Protein AF-0000000067355499 (afdb_homodimer)

Organism: Triticum aestivum (NCBI:txid4565)

pLDDT: mean 79.77, std 14.91, range [20.64, 93.62]

Radius of gyration: 20.14 Å; Cα contacts (8 Å, |Δi|>4): 586; chains: 2; bounding box: 46×56×58 Å

Secondary structure (DSSP, 8-state):
--HHHHHHHHHTEETTTTEEEETTTEEEE-SHHHHHHHH----SSB-------HHHHHHHHHHTT---SSPPBHHHHHHHHHH-S-TTSHHHHHHHHHHHIIIIIS--SSSBPPGGGHHHHHTGGGGGGB-HHHHHHHHHHHHHHH--STTSTTTTHHHHHHHHHHHHTTTS-----/--HHHHHHHHHTEETTTTEEEETTTEEEE-SHHHHHHHH----SSB-------THHHHHHHHHTT---SSPPBHHHHHHHHHH-S-TTSHHHHHHHHHHHIIIIIS--SSSBPPGGGHHHHHTGGGGGGB-HHHHHHHHHHHHHHH--STTSTTTTHHHHHHHHHHHH-TT------

Sequence (354 aa):
MPGDLSQWVMKHYDPEISQLVIPERGKIPVDAASVHRIWGLPNKGRKVCYEKRADYTSQMNTIFNINTKSSPTLTAWCQMIKDMAGAADNNFLSAWLAVALSCFLAPTTSLNTSPRCFPAVMHVDAITETNVCQFVVDQLKLAFAGAGDKNAVCCCVMHLVVSLTCSLSLFHSFSSSMPGDLSQWVMKHYDPEISQLVIPERGKIPVDAASVHRIWGLPNKGRKVCYEKRADYTSQMNTIFNINTKSSPTLTAWCQMIKDMAGAADNNFLSAWLAVALSCFLAPTTSLNTSPRCFPAVMHVDAITETNVCQFVVDQLKLAFAGAGDKNAVCCCVMHLVVSLTCSLSLFHSFSSS

Structure (mmCIF, N/CA/C/O backbone):
data_AF-0000000067355499-model_v1
#
loop_
_entity.id
_entity.type
_entity.pdbx_description
1 polymer 'Aminotransferase-like plant mobile domain-containing protein'
#
loop_
_atom_site.group_PDB
_atom_site.id
_atom_site.type_symbol
_atom_site.label_atom_id
_atom_site.label_alt_id
_atom_site.label_comp_id
_atom_site.label_asym_id
_atom_site.label_entity_id
_atom_site.label_seq_id
_atom_site.pdbx_PDB_ins_code
_atom_site.Cartn_x
_atom_site.Cartn_y
_atom_site.Cartn_z
_atom_site.occupancy
_atom_site.B_iso_or_equiv
_atom_site.auth_seq_id
_atom_site.auth_comp_id
_atom_site.auth_asym_id
_atom_site.auth_atom_id
_atom_site.pdbx_PDB_model_num
ATOM 1 N N . MET A 1 1 ? 1.283 -8.438 6.094 1 70.31 1 MET A N 1
ATOM 2 C CA . MET A 1 1 ? 1.831 -9.141 4.938 1 70.31 1 MET A CA 1
ATOM 3 C C . MET A 1 1 ? 2.824 -10.211 5.375 1 70.31 1 MET A C 1
ATOM 5 O O . MET A 1 1 ? 3.621 -9.992 6.289 1 70.31 1 MET A O 1
ATOM 9 N N . PRO A 1 2 ? 2.705 -11.32 4.809 1 73.44 2 PRO A N 1
ATOM 10 C CA . PRO A 1 2 ? 3.658 -12.359 5.195 1 73.44 2 PRO A CA 1
ATOM 11 C C . PRO A 1 2 ? 5.109 -11.961 4.938 1 73.44 2 PRO A C 1
ATOM 13 O O . PRO A 1 2 ? 5.41 -11.344 3.91 1 73.44 2 PRO A O 1
ATOM 16 N N . GLY A 1 3 ? 5.898 -12.297 5.898 1 76.5 3 GLY A N 1
ATOM 17 C CA . GLY A 1 3 ? 7.312 -11.969 5.801 1 76.5 3 GLY A CA 1
ATOM 18 C C . GLY A 1 3 ? 7.969 -12.539 4.555 1 76.5 3 GLY A C 1
ATOM 19 O O . GLY A 1 3 ? 8.781 -11.867 3.914 1 76.5 3 GLY A O 1
ATOM 20 N N . ASP A 1 4 ? 7.586 -13.711 4.188 1 77.94 4 ASP A N 1
ATOM 21 C CA . ASP A 1 4 ? 8.18 -14.375 3.029 1 77.94 4 ASP A CA 1
ATOM 22 C C . ASP A 1 4 ? 7.844 -13.633 1.74 1 77.94 4 ASP A C 1
ATOM 24 O O . ASP A 1 4 ? 8.672 -13.547 0.831 1 77.94 4 ASP A O 1
ATOM 28 N N . LEU A 1 5 ? 6.691 -13.172 1.664 1 81.19 5 LEU A N 1
ATOM 29 C CA . LEU A 1 5 ? 6.297 -12.414 0.478 1 81.19 5 LEU A CA 1
ATOM 30 C C . LEU A 1 5 ? 7.059 -11.102 0.393 1 81.19 5 LEU A C 1
ATOM 32 O O . LEU A 1 5 ? 7.523 -10.711 -0.683 1 81.19 5 LEU A O 1
ATOM 36 N N . SER A 1 6 ? 7.133 -10.477 1.529 1 80.31 6 SER A N 1
ATOM 37 C CA . SER A 1 6 ? 7.863 -9.219 1.585 1 80.31 6 SER A CA 1
ATOM 38 C C . SER A 1 6 ? 9.312 -9.398 1.163 1 80.31 6 SER A C 1
ATOM 40 O O . SER A 1 6 ? 9.852 -8.594 0.395 1 80.31 6 SER A O 1
ATOM 42 N N . GLN A 1 7 ? 9.836 -10.422 1.632 1 80.69 7 GLN A N 1
ATOM 43 C CA . GLN A 1 7 ? 11.234 -10.695 1.301 1 80.69 7 GLN A CA 1
ATOM 44 C C . GLN A 1 7 ? 11.398 -10.992 -0.187 1 80.69 7 GLN A C 1
ATOM 46 O O . GLN A 1 7 ? 12.375 -10.57 -0.806 1 80.69 7 GLN A O 1
ATOM 51 N N . TRP A 1 8 ? 10.516 -11.766 -0.68 1 85.69 8 TRP A N 1
ATOM 52 C CA . TRP A 1 8 ? 10.602 -12.109 -2.096 1 85.69 8 TRP A CA 1
ATOM 53 C C . TRP A 1 8 ? 10.5 -10.867 -2.967 1 85.69 8 TRP A C 1
ATOM 55 O O . TRP A 1 8 ? 11.273 -10.703 -3.916 1 85.69 8 TRP A O 1
ATOM 65 N N . VAL A 1 9 ? 9.547 -10.008 -2.686 1 86 9 VAL A N 1
ATOM 66 C CA . VAL A 1 9 ? 9.336 -8.797 -3.477 1 86 9 VAL A CA 1
ATOM 67 C C . VAL A 1 9 ? 10.555 -7.879 -3.344 1 86 9 VAL A C 1
ATOM 69 O O . VAL A 1 9 ? 11.008 -7.293 -4.328 1 86 9 VAL A O 1
ATOM 72 N N . MET A 1 10 ? 11.078 -7.805 -2.232 1 83.31 10 MET A N 1
ATOM 73 C CA . MET A 1 10 ? 12.234 -6.941 -1.99 1 83.31 10 MET A CA 1
ATOM 74 C C . MET A 1 10 ? 13.461 -7.441 -2.748 1 83.31 10 MET A C 1
ATOM 76 O O . MET A 1 10 ? 14.242 -6.645 -3.264 1 83.31 10 MET A O 1
ATOM 80 N N . LYS A 1 11 ? 13.523 -8.695 -2.783 1 84.56 11 LYS A N 1
ATOM 81 C CA . LYS A 1 11 ? 14.656 -9.297 -3.479 1 84.56 11 LYS A CA 1
ATOM 82 C C . LYS A 1 11 ? 14.617 -8.977 -4.969 1 84.56 11 LYS A C 1
ATOM 84 O O . LYS A 1 11 ? 15.656 -8.945 -5.633 1 84.56 11 LYS A O 1
ATOM 89 N N . HIS A 1 12 ? 13.484 -8.672 -5.469 1 88.38 12 HIS A N 1
ATOM 90 C CA . HIS A 1 12 ? 13.344 -8.469 -6.906 1 88.38 12 HIS A CA 1
ATOM 91 C C . HIS A 1 12 ? 13.227 -6.988 -7.246 1 88.38 12 HIS A C 1
ATOM 93 O O . HIS A 1 12 ? 13.023 -6.625 -8.406 1 88.38 12 HIS A O 1
ATOM 99 N N . TYR A 1 13 ? 13.297 -6.184 -6.258 1 90 13 TYR A N 1
ATOM 100 C CA . TYR A 1 13 ? 13.336 -4.746 -6.516 1 90 13 TYR A CA 1
ATOM 101 C C . TYR A 1 13 ? 14.773 -4.262 -6.656 1 90 13 TYR A C 1
ATOM 103 O O . TYR A 1 13 ? 15.617 -4.543 -5.801 1 90 13 TYR A O 1
ATOM 111 N N . ASP A 1 14 ? 15.039 -3.572 -7.758 1 90.44 14 ASP A N 1
ATOM 112 C CA . ASP A 1 14 ? 16.328 -2.939 -8 1 90.44 14 ASP A CA 1
ATOM 113 C C . ASP A 1 14 ? 16.266 -1.435 -7.754 1 90.44 14 ASP A C 1
ATOM 115 O O . ASP A 1 14 ? 15.797 -0.682 -8.617 1 90.44 14 ASP A O 1
ATOM 119 N N . PRO A 1 15 ? 16.812 -1.007 -6.668 1 87.94 15 PRO A N 1
ATOM 120 C CA . PRO A 1 15 ? 16.703 0.417 -6.34 1 87.94 15 PRO A CA 1
ATOM 121 C C . PRO A 1 15 ? 17.516 1.303 -7.277 1 87.94 15 PRO A C 1
ATOM 123 O O . PRO A 1 15 ? 17.234 2.496 -7.406 1 87.94 15 PRO A O 1
ATOM 126 N N . GLU A 1 16 ? 18.5 0.856 -7.898 1 89.75 16 GLU A N 1
ATOM 127 C CA . GLU A 1 16 ? 19.328 1.647 -8.797 1 89.75 16 GLU A CA 1
ATOM 128 C C . GLU A 1 16 ? 18.547 2.096 -10.031 1 89.75 16 GLU A C 1
ATOM 130 O O . GLU A 1 16 ? 18.719 3.223 -10.5 1 89.75 16 GLU A O 1
ATOM 135 N N . ILE A 1 17 ? 17.703 1.185 -10.547 1 91.94 17 ILE A N 1
ATOM 136 C CA . ILE A 1 17 ? 16.938 1.521 -11.742 1 91.94 17 ILE A CA 1
ATOM 137 C C . ILE A 1 17 ? 15.477 1.725 -11.383 1 91.94 17 ILE A C 1
ATOM 139 O O . ILE A 1 17 ? 14.656 2.037 -12.25 1 91.94 17 ILE A O 1
ATOM 143 N N . SER A 1 18 ? 15.078 1.498 -10.109 1 90.56 18 SER A N 1
ATOM 144 C CA . SER A 1 18 ? 13.719 1.644 -9.594 1 90.56 18 SER A CA 1
ATOM 145 C C . SER A 1 18 ? 12.742 0.747 -10.344 1 90.56 18 SER A C 1
ATOM 147 O O . SER A 1 18 ? 11.734 1.222 -10.867 1 90.56 18 SER A O 1
ATOM 149 N N . GLN A 1 19 ? 13.109 -0.51 -10.445 1 92.38 19 GLN A N 1
ATOM 150 C CA . GLN A 1 19 ? 12.281 -1.48 -11.148 1 92.38 19 GLN A CA 1
ATOM 151 C C . GLN A 1 19 ? 12.203 -2.799 -10.383 1 92.38 19 GLN A C 1
ATOM 153 O O . GLN A 1 19 ? 13.156 -3.184 -9.703 1 92.38 19 GLN A O 1
ATOM 158 N N . LEU A 1 20 ? 11.086 -3.385 -10.43 1 89.69 20 LEU A N 1
ATOM 159 C CA . LEU A 1 20 ? 10.961 -4.793 -10.078 1 89.69 20 LEU A CA 1
ATOM 160 C C . LEU A 1 20 ? 11.391 -5.688 -11.234 1 89.69 20 LEU A C 1
ATOM 162 O O . LEU A 1 20 ? 10.859 -5.574 -12.344 1 89.69 20 LEU A O 1
ATOM 166 N N . VAL A 1 21 ? 12.281 -6.43 -11 1 90.31 21 VAL A N 1
ATOM 167 C CA . VAL A 1 21 ? 12.781 -7.328 -12.039 1 90.31 21 VAL A CA 1
ATOM 168 C C . VAL A 1 21 ? 12.328 -8.758 -11.75 1 90.31 21 VAL A C 1
ATOM 170 O O . VAL A 1 21 ? 12.883 -9.43 -10.883 1 90.31 21 VAL A O 1
ATOM 173 N N . ILE A 1 22 ? 11.414 -9.156 -12.469 1 85.56 22 ILE A N 1
ATOM 174 C CA . ILE A 1 22 ? 10.82 -10.477 -12.281 1 85.56 22 ILE A CA 1
ATOM 175 C C . ILE A 1 22 ? 11.344 -11.43 -13.344 1 85.56 22 ILE A C 1
ATOM 177 O O . ILE A 1 22 ? 11.195 -11.18 -14.547 1 85.56 22 ILE A O 1
ATOM 181 N N . PRO A 1 23 ? 11.859 -12.445 -12.93 1 82.5 23 PRO A N 1
ATOM 182 C CA . PRO A 1 23 ? 12.398 -13.391 -13.906 1 82.5 23 PRO A CA 1
ATOM 183 C C . PRO A 1 23 ? 11.367 -13.836 -14.938 1 82.5 23 PRO A C 1
ATOM 185 O O . PRO A 1 23 ? 10.234 -14.164 -14.578 1 82.5 23 PRO A O 1
ATOM 188 N N . GLU A 1 24 ? 11.68 -13.695 -16.219 1 77.75 24 GLU A N 1
ATOM 189 C CA . GLU A 1 24 ? 10.914 -14.188 -17.375 1 77.75 24 GLU A CA 1
ATOM 190 C C . GLU A 1 24 ? 9.68 -13.32 -17.609 1 77.75 24 GLU A C 1
ATOM 192 O O . GLU A 1 24 ? 8.906 -13.586 -18.531 1 77.75 24 GLU A O 1
ATOM 197 N N . ARG A 1 25 ? 9.5 -12.375 -16.797 1 78.19 25 ARG A N 1
ATOM 198 C CA . ARG A 1 25 ? 8.352 -11.492 -16.969 1 78.19 25 ARG A CA 1
ATOM 199 C C . ARG A 1 25 ? 8.797 -10.102 -17.406 1 78.19 25 ARG A C 1
ATOM 201 O O . ARG A 1 25 ? 8.047 -9.375 -18.062 1 78.19 25 ARG A O 1
ATOM 208 N N . GLY A 1 26 ? 9.969 -9.812 -16.922 1 83 26 GLY A N 1
ATOM 209 C CA . GLY A 1 26 ? 10.492 -8.516 -17.328 1 83 26 GLY A CA 1
ATOM 210 C C . GLY A 1 26 ? 10.57 -7.516 -16.188 1 83 26 GLY A C 1
ATOM 211 O O . GLY A 1 26 ? 10.773 -7.898 -15.031 1 83 26 GLY A O 1
ATOM 212 N N . LYS A 1 27 ? 10.578 -6.27 -16.656 1 89.12 27 LYS A N 1
ATOM 213 C CA . LYS A 1 27 ? 10.812 -5.18 -15.703 1 89.12 27 LYS A CA 1
ATOM 214 C C . LYS A 1 27 ? 9.562 -4.336 -15.516 1 89.12 27 LYS A C 1
ATOM 216 O O . LYS A 1 27 ? 8.852 -4.039 -16.484 1 89.12 27 LYS A O 1
ATOM 221 N N . ILE A 1 28 ? 9.203 -4.105 -14.25 1 90.75 28 ILE A N 1
ATOM 222 C CA . ILE A 1 28 ? 8.062 -3.273 -13.883 1 90.75 28 ILE A CA 1
ATOM 223 C C . ILE A 1 28 ? 8.562 -1.975 -13.25 1 90.75 28 ILE A C 1
ATOM 225 O O . ILE A 1 28 ? 9.203 -1.994 -12.195 1 90.75 28 ILE A O 1
ATOM 229 N N . PRO A 1 29 ? 8.328 -0.87 -13.906 1 92.5 29 PRO A N 1
ATOM 230 C CA . PRO A 1 29 ? 8.781 0.402 -13.344 1 92.5 29 PRO A CA 1
ATOM 231 C C . PRO A 1 29 ? 8.109 0.729 -12.008 1 92.5 29 PRO A C 1
ATOM 233 O O . PRO A 1 29 ? 6.902 0.536 -11.859 1 92.5 29 PRO A O 1
ATOM 236 N N . VAL A 1 30 ? 8.922 1.055 -11.086 1 91.94 30 VAL A N 1
ATOM 237 C CA . VAL A 1 30 ? 8.461 1.591 -9.812 1 91.94 30 VAL A CA 1
ATOM 238 C C . VAL A 1 30 ? 8.953 3.025 -9.648 1 91.94 30 VAL A C 1
ATOM 240 O O . VAL A 1 30 ? 9.891 3.283 -8.883 1 91.94 30 VAL A O 1
ATOM 243 N N . ASP A 1 31 ? 8.266 3.889 -10.344 1 93.5 31 ASP A N 1
ATOM 244 C CA . ASP A 1 31 ? 8.664 5.293 -10.375 1 93.5 31 ASP A CA 1
ATOM 245 C C . ASP A 1 31 ? 7.512 6.199 -9.938 1 93.5 31 ASP A C 1
ATOM 247 O O . ASP A 1 31 ? 6.461 5.711 -9.516 1 93.5 31 ASP A O 1
ATOM 251 N N . ALA A 1 32 ? 7.828 7.484 -10.008 1 93.5 32 ALA A N 1
ATOM 252 C CA . ALA A 1 32 ? 6.84 8.453 -9.547 1 93.5 32 ALA A CA 1
ATOM 253 C C . ALA A 1 32 ? 5.527 8.305 -10.312 1 93.5 32 ALA A C 1
ATOM 255 O O . ALA A 1 32 ? 4.449 8.469 -9.734 1 93.5 32 ALA A O 1
ATOM 256 N N . ALA A 1 33 ? 5.566 7.984 -11.555 1 92.69 33 ALA A N 1
ATOM 257 C CA . ALA A 1 33 ? 4.367 7.82 -12.375 1 92.69 33 ALA A CA 1
ATOM 258 C C . ALA A 1 33 ? 3.535 6.633 -11.898 1 92.69 33 ALA A C 1
ATOM 260 O O . ALA A 1 33 ? 2.305 6.691 -11.891 1 92.69 33 ALA A O 1
ATOM 261 N N . SER A 1 34 ? 4.219 5.574 -11.555 1 90.38 34 SER A N 1
ATOM 262 C CA . SER A 1 34 ? 3.504 4.402 -11.062 1 90.38 34 SER A CA 1
ATOM 263 C C . SER A 1 34 ? 2.834 4.684 -9.719 1 90.38 34 SER A C 1
ATOM 265 O O . SER A 1 34 ? 1.719 4.223 -9.469 1 90.38 34 SER A O 1
ATOM 267 N N . VAL A 1 35 ? 3.508 5.395 -8.875 1 90.81 35 VAL A N 1
ATOM 268 C CA . VAL A 1 35 ? 2.934 5.762 -7.586 1 90.81 35 VAL A CA 1
ATOM 269 C C . VAL A 1 35 ? 1.697 6.633 -7.797 1 90.81 35 VAL A C 1
ATOM 271 O O . VAL A 1 35 ? 0.675 6.441 -7.137 1 90.81 35 VAL A O 1
ATOM 274 N N . HIS A 1 36 ? 1.812 7.547 -8.711 1 91.25 36 HIS A N 1
ATOM 275 C CA . HIS A 1 36 ? 0.69 8.422 -9.023 1 91.25 36 HIS A CA 1
ATOM 276 C C . HIS A 1 36 ? -0.506 7.629 -9.531 1 91.25 36 HIS A C 1
ATOM 278 O O . HIS A 1 36 ? -1.646 7.898 -9.141 1 91.25 36 HIS A O 1
ATOM 284 N N . ARG A 1 37 ? -0.271 6.707 -10.359 1 88.19 37 ARG A N 1
ATOM 285 C CA . ARG A 1 37 ? -1.335 5.91 -10.961 1 88.19 37 ARG A CA 1
ATOM 286 C C . ARG A 1 37 ? -2.096 5.125 -9.898 1 88.19 37 ARG A C 1
ATOM 288 O O . ARG A 1 37 ? -3.316 4.969 -9.984 1 88.19 37 ARG A O 1
ATOM 295 N N . ILE A 1 38 ? -1.376 4.703 -8.898 1 86.94 38 ILE A N 1
ATOM 296 C CA . ILE A 1 38 ? -1.968 3.811 -7.906 1 86.94 38 ILE A CA 1
ATOM 297 C C . ILE A 1 38 ? -2.564 4.625 -6.766 1 86.94 38 ILE A C 1
ATOM 299 O O . ILE A 1 38 ? -3.674 4.344 -6.305 1 86.94 38 ILE A O 1
ATOM 303 N N . TRP A 1 39 ? -1.858 5.59 -6.336 1 88.81 39 TRP A N 1
ATOM 304 C CA . TRP A 1 39 ? -2.232 6.254 -5.094 1 88.81 39 TRP A CA 1
ATOM 305 C C . TRP A 1 39 ? -2.826 7.633 -5.367 1 88.81 39 TRP A C 1
ATOM 307 O O . TRP A 1 39 ? -3.428 8.242 -4.48 1 88.81 39 TRP A O 1
ATOM 317 N N . GLY A 1 40 ? -2.623 8.164 -6.559 1 87.06 40 GLY A N 1
ATOM 318 C CA . GLY A 1 40 ? -3.193 9.453 -6.918 1 87.06 40 GLY A CA 1
ATOM 319 C C . GLY A 1 40 ? -2.469 10.625 -6.277 1 87.06 40 GLY A C 1
ATOM 320 O O . GLY A 1 40 ? -3.01 11.727 -6.203 1 87.06 40 GLY A O 1
ATOM 321 N N . LEU A 1 41 ? -1.276 10.422 -5.836 1 89.06 41 LEU A N 1
ATOM 322 C CA . LEU A 1 41 ? -0.505 11.477 -5.184 1 89.06 41 LEU A CA 1
ATOM 323 C C . LEU A 1 41 ? 0.083 12.438 -6.211 1 89.06 41 LEU A C 1
ATOM 325 O O . LEU A 1 41 ? 0.212 12.094 -7.387 1 89.06 41 LEU A O 1
ATOM 329 N N . PRO A 1 42 ? 0.379 13.609 -5.801 1 89.06 42 PRO A N 1
ATOM 330 C CA . PRO A 1 42 ? 0.969 14.578 -6.727 1 89.06 42 PRO A CA 1
ATOM 331 C C . PRO A 1 42 ? 2.322 14.125 -7.27 1 89.06 42 PRO A C 1
ATOM 333 O O . PRO A 1 42 ? 3.197 13.719 -6.504 1 89.06 42 PRO A O 1
ATOM 336 N N . ASN A 1 43 ? 2.459 14.203 -8.539 1 92.25 43 ASN A N 1
ATOM 337 C CA . ASN A 1 43 ? 3.652 13.703 -9.219 1 92.25 43 ASN A CA 1
ATOM 338 C C . ASN A 1 43 ? 4.41 14.828 -9.922 1 92.25 43 ASN A C 1
ATOM 340 O O . ASN A 1 43 ? 5.129 14.586 -10.891 1 92.25 43 ASN A O 1
ATOM 344 N N . LYS A 1 44 ? 4.098 16.016 -9.57 1 89.06 44 LYS A N 1
ATOM 345 C CA . LYS A 1 44 ? 4.77 17.188 -10.109 1 89.06 44 LYS A CA 1
ATOM 346 C C . LYS A 1 44 ? 5.133 18.172 -8.992 1 89.06 44 LYS A C 1
ATOM 348 O O . LYS A 1 44 ? 4.68 18.016 -7.855 1 89.06 44 LYS A O 1
ATOM 353 N N . GLY A 1 45 ? 6.012 19.094 -9.383 1 89.06 45 GLY A N 1
ATOM 354 C CA . GLY A 1 45 ? 6.348 20.125 -8.422 1 89.06 45 GLY A CA 1
ATOM 355 C C . GLY A 1 45 ? 7.711 19.938 -7.789 1 89.06 45 GLY A C 1
ATOM 356 O O . GLY A 1 45 ? 8.586 19.297 -8.367 1 89.06 45 GLY A O 1
ATOM 357 N N . ARG A 1 46 ? 7.848 20.547 -6.637 1 88.06 46 ARG A N 1
ATOM 358 C CA . ARG A 1 46 ? 9.141 20.578 -5.961 1 88.06 46 ARG A CA 1
ATOM 359 C C . ARG A 1 46 ? 9.406 19.266 -5.23 1 88.06 46 ARG A C 1
ATOM 361 O O . ARG A 1 46 ? 8.477 18.609 -4.773 1 88.06 46 ARG A O 1
ATOM 368 N N . LYS A 1 47 ? 10.633 19.016 -5.07 1 87.94 47 LYS A N 1
ATOM 369 C CA . LYS A 1 47 ? 11.07 17.859 -4.305 1 87.94 47 LYS A CA 1
ATOM 370 C C . LYS A 1 47 ? 10.758 18.016 -2.82 1 87.94 47 LYS A C 1
ATOM 372 O O . LYS A 1 47 ? 10.898 19.109 -2.271 1 87.94 47 LYS A O 1
ATOM 377 N N . VAL A 1 48 ? 10.242 16.891 -2.307 1 84.94 48 VAL A N 1
ATOM 378 C CA . VAL A 1 48 ? 10.07 16.875 -0.857 1 84.94 48 VAL A CA 1
ATOM 379 C C . VAL A 1 48 ? 11.43 16.688 -0.182 1 84.94 48 VAL A C 1
ATOM 381 O O . VAL A 1 48 ? 12.094 15.664 -0.365 1 84.94 48 VAL A O 1
ATOM 384 N N . CYS A 1 49 ? 11.867 17.641 0.396 1 75.75 49 CYS A N 1
ATOM 385 C CA . CYS A 1 49 ? 13.18 17.594 1.037 1 75.75 49 CYS A CA 1
ATOM 386 C C . CYS A 1 49 ? 13.047 17.438 2.547 1 75.75 49 CYS A C 1
ATOM 388 O O . CYS A 1 49 ? 12.25 18.141 3.178 1 75.75 49 CYS A O 1
ATOM 390 N N . TYR A 1 50 ? 13.648 16.297 2.873 1 70.12 50 TYR A N 1
ATOM 391 C CA . TYR A 1 50 ? 13.727 16.172 4.324 1 70.12 50 TYR A CA 1
ATOM 392 C C . TYR A 1 50 ? 15.109 16.578 4.832 1 70.12 50 TYR A C 1
ATOM 394 O O . TYR A 1 50 ? 16.125 16.078 4.34 1 70.12 50 TYR A O 1
ATOM 402 N N . GLU A 1 51 ? 15.016 17.609 5.41 1 64.06 51 GLU A N 1
ATOM 403 C CA . GLU A 1 51 ? 16.172 17.969 6.238 1 64.06 51 GLU A CA 1
ATOM 404 C C . GLU A 1 51 ? 15.891 17.703 7.715 1 64.06 51 GLU A C 1
ATOM 406 O O . GLU A 1 51 ? 14.812 18.016 8.219 1 64.06 51 GLU A O 1
ATOM 411 N N . LYS A 1 52 ? 16.703 16.688 8.133 1 62.34 52 LYS A N 1
ATOM 412 C CA . LYS A 1 52 ? 16.531 16.391 9.555 1 62.34 52 LYS A CA 1
ATOM 413 C C . LYS A 1 52 ? 16.469 17.672 10.383 1 62.34 52 LYS A C 1
ATOM 415 O O . LYS A 1 52 ? 17.5 18.234 10.75 1 62.34 52 LYS A O 1
ATOM 420 N N . ARG A 1 53 ? 15.5 18.234 10.305 1 60 53 ARG A N 1
ATOM 421 C CA . ARG A 1 53 ? 15.328 19.391 11.172 1 60 53 ARG A CA 1
ATOM 422 C C . ARG A 1 53 ? 14.43 19.062 12.359 1 60 53 ARG A C 1
ATOM 424 O O . ARG A 1 53 ? 13.352 18.5 12.188 1 60 53 ARG A O 1
ATOM 431 N N . ALA A 1 54 ? 14.977 19.172 13.422 1 59.03 54 ALA A N 1
ATOM 432 C CA . ALA A 1 54 ? 14.289 19.016 14.695 1 59.03 54 ALA A CA 1
ATOM 433 C C . ALA A 1 54 ? 12.984 19.812 14.711 1 59.03 54 ALA A C 1
ATOM 435 O O . ALA A 1 54 ? 12.031 19.438 15.406 1 59.03 54 ALA A O 1
ATOM 436 N N . ASP A 1 55 ? 12.906 20.547 13.867 1 78.81 55 ASP A N 1
ATOM 437 C CA . ASP A 1 55 ? 11.805 21.5 13.969 1 78.81 55 ASP A CA 1
ATOM 438 C C . ASP A 1 55 ? 10.539 20.953 13.32 1 78.81 55 ASP A C 1
ATOM 440 O O . ASP A 1 55 ? 9.43 21.375 13.641 1 78.81 55 ASP A O 1
ATOM 444 N N . TYR A 1 56 ? 10.648 19.969 12.562 1 80.81 56 TYR A N 1
ATOM 445 C CA . TYR A 1 56 ? 9.453 19.469 11.898 1 80.81 56 TYR A CA 1
ATOM 446 C C . TYR A 1 56 ? 8.523 18.781 12.891 1 80.81 56 TYR A C 1
ATOM 448 O O . TYR A 1 56 ? 7.305 18.953 12.82 1 80.81 56 TYR A O 1
ATOM 456 N N . THR A 1 57 ? 9.156 18.047 13.781 1 86.75 57 THR A N 1
ATOM 457 C CA . THR A 1 57 ? 8.359 17.344 14.781 1 86.75 57 THR A CA 1
ATOM 458 C C . THR A 1 57 ? 7.617 18.344 15.672 1 86.75 57 THR A C 1
ATOM 460 O O . THR A 1 57 ? 6.414 18.188 15.906 1 86.75 57 THR A O 1
ATOM 463 N N . SER A 1 58 ? 8.352 19.312 16.094 1 86.81 58 SER A N 1
ATOM 464 C CA . SER A 1 58 ? 7.738 20.328 16.953 1 86.81 58 SER A CA 1
ATOM 465 C C . SER A 1 58 ? 6.652 21.094 16.203 1 86.81 58 SER A C 1
ATOM 467 O O . SER A 1 58 ? 5.609 21.406 16.766 1 86.81 58 SER A O 1
ATOM 469 N N . GLN A 1 59 ? 6.887 21.438 15.031 1 85.88 59 GLN A N 1
ATOM 470 C CA . GLN A 1 59 ? 5.91 22.156 14.227 1 85.88 59 GLN A CA 1
ATOM 471 C C . GLN A 1 59 ? 4.656 21.328 14 1 85.88 59 GLN A C 1
ATOM 473 O O . GLN A 1 59 ? 3.537 21.828 14.125 1 85.88 59 GLN A O 1
ATOM 478 N N . MET A 1 60 ? 4.828 20.094 13.625 1 85.94 60 MET A N 1
ATOM 479 C CA . MET A 1 60 ? 3.695 19.203 13.414 1 85.94 60 MET A CA 1
ATOM 480 C C . MET A 1 60 ? 2.867 19.062 14.688 1 85.94 60 MET A C 1
ATOM 482 O O . MET A 1 60 ? 1.636 19.109 14.641 1 85.94 60 MET A O 1
ATOM 486 N N . ASN A 1 61 ? 3.596 18.906 15.766 1 88.5 61 ASN A N 1
ATOM 487 C CA . ASN A 1 61 ? 2.91 18.797 17.047 1 88.5 61 ASN A CA 1
ATOM 488 C C . ASN A 1 61 ? 2.109 20.062 17.359 1 88.5 61 ASN A C 1
ATOM 490 O O . ASN A 1 61 ? 1.014 19.984 17.922 1 88.5 61 ASN A O 1
ATOM 494 N N . THR A 1 62 ? 2.652 21.125 16.984 1 87 62 THR A N 1
ATOM 495 C CA . THR A 1 62 ? 1.968 22.391 17.203 1 87 62 THR A CA 1
ATOM 496 C C . THR A 1 62 ? 0.726 22.5 16.328 1 87 62 THR A C 1
ATOM 498 O O . THR A 1 62 ? -0.347 22.891 16.797 1 87 62 THR A O 1
ATOM 501 N N . ILE A 1 63 ? 0.828 22.156 15.039 1 83.44 63 ILE A N 1
ATOM 502 C CA . ILE A 1 63 ? -0.269 22.25 14.086 1 83.44 63 ILE A CA 1
ATOM 503 C C . ILE A 1 63 ? -1.421 21.344 14.539 1 83.44 63 ILE A C 1
ATOM 505 O O . ILE A 1 63 ? -2.59 21.734 14.438 1 83.44 63 ILE A O 1
ATOM 509 N N . PHE A 1 64 ? -1.106 20.25 15.141 1 85.75 64 PHE A N 1
ATOM 510 C CA . PHE A 1 64 ? -2.143 19.266 15.477 1 85.75 64 PHE A CA 1
ATOM 511 C C . PHE A 1 64 ? -2.387 19.234 16.984 1 85.75 64 PHE A C 1
ATOM 513 O O . PHE A 1 64 ? -3.117 18.375 17.469 1 85.75 64 PHE A O 1
ATOM 520 N N . ASN A 1 65 ? -1.762 20.109 17.703 1 85.25 65 ASN A N 1
ATOM 521 C CA . ASN A 1 65 ? -1.939 20.25 19.141 1 85.25 65 ASN A CA 1
ATOM 522 C C . ASN A 1 65 ? -1.616 18.953 19.875 1 85.25 65 ASN A C 1
ATOM 524 O O . ASN A 1 65 ? -2.416 18.484 20.688 1 85.25 65 ASN A O 1
ATOM 528 N N . ILE A 1 66 ? -0.526 18.422 19.469 1 85.19 66 ILE A N 1
ATOM 529 C CA . ILE A 1 66 ? -0.03 17.219 20.141 1 85.19 66 ILE A CA 1
ATOM 530 C C . ILE A 1 66 ? 1.015 17.625 21.188 1 85.19 66 ILE A C 1
ATOM 532 O O . ILE A 1 66 ? 1.988 18.312 20.859 1 85.19 66 ILE A O 1
ATOM 536 N N . ASN A 1 67 ? 0.833 17.125 22.359 1 82.5 67 ASN A N 1
ATOM 537 C CA . ASN A 1 67 ? 1.678 17.531 23.484 1 82.5 67 ASN A CA 1
ATOM 538 C C . ASN A 1 67 ? 2.773 16.5 23.75 1 82.5 67 ASN A C 1
ATOM 540 O O . ASN A 1 67 ? 2.836 15.93 24.844 1 82.5 67 ASN A O 1
ATOM 544 N N . THR A 1 68 ? 3.492 16.203 22.906 1 82.12 68 THR A N 1
ATOM 545 C CA . THR A 1 68 ? 4.652 15.328 23.078 1 82.12 68 THR A CA 1
ATOM 546 C C . THR A 1 68 ? 5.863 15.898 22.344 1 82.12 68 THR A C 1
ATOM 548 O O . THR A 1 68 ? 5.723 16.766 21.484 1 82.12 68 THR A O 1
ATOM 551 N N . LYS A 1 69 ? 7.094 15.484 22.734 1 83.44 69 LYS A N 1
ATOM 552 C CA . LYS A 1 69 ? 8.328 15.898 22.078 1 83.44 69 LYS A CA 1
ATOM 553 C C . LYS A 1 69 ? 8.648 15 20.891 1 83.44 69 LYS A C 1
ATOM 555 O O . LYS A 1 69 ? 9.414 15.383 20 1 83.44 69 LYS A O 1
ATOM 560 N N . SER A 1 70 ? 8 13.875 20.953 1 87.81 70 SER A N 1
ATOM 561 C CA . SER A 1 70 ? 8.242 12.93 19.859 1 87.81 70 SER A CA 1
ATOM 562 C C . SER A 1 70 ? 7.223 13.102 18.75 1 87.81 70 SER A C 1
ATOM 564 O O . SER A 1 70 ? 6.207 13.773 18.922 1 87.81 70 SER A O 1
ATOM 566 N N . SER A 1 71 ? 7.559 12.578 17.531 1 89.88 71 SER A N 1
ATOM 567 C CA . SER A 1 71 ? 6.605 12.562 16.438 1 89.88 71 SER A CA 1
ATOM 568 C C . SER A 1 71 ? 5.32 11.836 16.812 1 89.88 71 SER A C 1
ATOM 570 O O . SER A 1 71 ? 5.352 10.875 17.594 1 89.88 71 SER A O 1
ATOM 572 N N . PRO A 1 72 ? 4.215 12.273 16.359 1 91.31 72 PRO A N 1
ATOM 573 C CA . PRO A 1 72 ? 2.947 11.602 16.656 1 91.31 72 PRO A CA 1
ATOM 574 C C . PRO A 1 72 ? 2.961 10.117 16.297 1 91.31 72 PRO A C 1
ATOM 576 O O . PRO A 1 72 ? 3.545 9.734 15.273 1 91.31 72 PRO A O 1
ATOM 579 N N . THR A 1 73 ? 2.375 9.336 17.094 1 90.75 73 THR A N 1
ATOM 580 C CA . THR A 1 73 ? 2.213 7.918 16.797 1 90.75 73 THR A CA 1
ATOM 581 C C . THR A 1 73 ? 1.12 7.703 15.75 1 90.75 73 THR A C 1
ATOM 583 O O . THR A 1 73 ? 0.286 8.586 15.523 1 90.75 73 THR A O 1
ATOM 586 N N . LEU A 1 74 ? 1.147 6.617 15.219 1 88.75 74 LEU A N 1
ATOM 587 C CA . LEU A 1 74 ? 0.103 6.25 14.266 1 88.75 74 LEU A CA 1
ATOM 588 C C . LEU A 1 74 ? -1.265 6.242 14.938 1 88.75 74 LEU A C 1
ATOM 590 O O . LEU A 1 74 ? -2.258 6.66 14.344 1 88.75 74 LEU A O 1
ATOM 594 N N . THR A 1 75 ? -1.249 5.75 16.141 1 88.19 75 THR A N 1
ATOM 595 C CA . THR A 1 75 ? -2.494 5.723 16.906 1 88.19 75 THR A CA 1
ATOM 596 C C . THR A 1 75 ? -3.039 7.133 17.109 1 88.19 75 THR A C 1
ATOM 598 O O . THR A 1 75 ? -4.25 7.352 17.031 1 88.19 75 THR A O 1
ATOM 601 N N . ALA A 1 76 ? -2.166 8.062 17.344 1 89.94 76 ALA A N 1
ATOM 602 C CA . ALA A 1 76 ? -2.578 9.453 17.531 1 89.94 76 ALA A CA 1
ATOM 603 C C . ALA A 1 76 ? -3.166 10.023 16.234 1 89.94 76 ALA A C 1
ATOM 605 O O . ALA A 1 76 ? -4.18 10.727 16.266 1 89.94 76 ALA A O 1
ATOM 606 N N . TRP A 1 77 ? -2.57 9.719 15.109 1 91 77 TRP A N 1
ATOM 607 C CA . TRP A 1 77 ? -3.078 10.156 13.812 1 91 77 TRP A CA 1
ATOM 608 C C . TRP A 1 77 ? -4.469 9.586 13.555 1 91 77 TRP A C 1
ATOM 610 O O . TRP A 1 77 ? -5.367 10.305 13.109 1 91 77 TRP A O 1
ATOM 620 N N . CYS A 1 78 ? -4.609 8.344 13.82 1 88.38 78 CYS A N 1
ATOM 621 C CA . CYS A 1 78 ? -5.879 7.676 13.578 1 88.38 78 CYS A CA 1
ATOM 622 C C . CYS A 1 78 ? -6.977 8.258 14.469 1 88.38 78 CYS A C 1
ATOM 624 O O . CYS A 1 78 ? -8.117 8.422 14.023 1 88.38 78 CYS A O 1
ATOM 626 N N . GLN A 1 79 ? -6.582 8.594 15.68 1 87.81 79 GLN A N 1
ATOM 627 C CA . GLN A 1 79 ? -7.539 9.227 16.578 1 87.81 79 GLN A CA 1
ATOM 628 C C . GLN A 1 79 ? -7.957 10.602 16.062 1 87.81 79 GLN A C 1
ATOM 630 O O . GLN A 1 79 ? -9.133 10.969 16.156 1 87.81 79 GLN A O 1
ATOM 635 N N . MET A 1 80 ? -7.062 11.266 15.516 1 88.31 80 MET A N 1
ATOM 636 C CA . MET A 1 80 ? -7.367 12.586 14.953 1 88.31 80 MET A CA 1
ATOM 637 C C . MET A 1 80 ? -8.344 12.461 13.789 1 88.31 80 MET A C 1
ATOM 639 O O . MET A 1 80 ? -9.289 13.25 13.68 1 88.31 80 MET A O 1
ATOM 643 N N . ILE A 1 81 ? -8.102 11.547 12.992 1 88.94 81 ILE A N 1
ATOM 644 C CA . ILE A 1 81 ? -8.977 11.312 11.844 1 88.94 81 ILE A CA 1
ATOM 645 C C . ILE A 1 81 ? -10.383 10.984 12.328 1 88.94 81 ILE A C 1
ATOM 647 O O . ILE A 1 81 ? -11.367 11.523 11.812 1 88.94 81 ILE A O 1
ATOM 651 N N . LYS A 1 82 ? -10.469 10.195 13.281 1 85.5 82 LYS A N 1
ATOM 652 C CA . LYS A 1 82 ? -11.758 9.789 13.828 1 85.5 82 LYS A CA 1
ATOM 653 C C . LYS A 1 82 ? -12.516 10.992 14.406 1 85.5 82 LYS A C 1
ATOM 655 O O . LYS A 1 82 ? -13.742 11.055 14.32 1 85.5 82 LYS A O 1
ATOM 660 N N . ASP A 1 83 ? -11.719 11.789 14.984 1 83.94 83 ASP A N 1
ATOM 661 C CA . ASP A 1 83 ? -12.32 12.922 15.688 1 83.94 83 ASP A CA 1
ATOM 662 C C . ASP A 1 83 ? -12.703 14.031 14.719 1 83.94 83 ASP A C 1
ATOM 664 O O . ASP A 1 83 ? -13.453 14.945 15.07 1 83.94 83 ASP A O 1
ATOM 668 N N . MET A 1 84 ? -12.172 13.938 13.602 1 78.81 84 MET A N 1
ATOM 669 C CA . MET A 1 84 ? -12.398 15.016 12.648 1 78.81 84 MET A CA 1
ATOM 670 C C . MET A 1 84 ? -13.742 14.836 11.938 1 78.81 84 MET A C 1
ATOM 672 O O . MET A 1 84 ? -14.086 13.719 11.539 1 78.81 84 MET A O 1
ATOM 676 N N . ALA A 1 85 ? -14.516 15.789 12.102 1 58.59 85 ALA A N 1
ATOM 677 C CA . ALA A 1 85 ? -15.883 15.789 11.602 1 58.59 85 ALA A CA 1
ATOM 678 C C . ALA A 1 85 ? -15.914 15.82 10.078 1 58.59 85 ALA A C 1
ATOM 680 O O . ALA A 1 85 ? -16.844 15.289 9.461 1 58.59 85 ALA A O 1
ATOM 681 N N . GLY A 1 86 ? -14.93 16.531 9.602 1 64.88 86 GLY A N 1
ATOM 682 C CA . GLY A 1 86 ? -15.008 16.797 8.172 1 64.88 86 GLY A CA 1
ATOM 683 C C . GLY A 1 86 ? -13.766 16.375 7.414 1 64.88 86 GLY A C 1
ATOM 684 O O . GLY A 1 86 ? -12.672 16.875 7.66 1 64.88 86 GLY A O 1
ATOM 685 N N . ALA A 1 87 ? -13.891 15.492 6.566 1 63.44 87 ALA A N 1
ATOM 686 C CA . ALA A 1 87 ? -12.797 14.891 5.809 1 63.44 87 ALA A CA 1
ATOM 687 C C . ALA A 1 87 ? -12.328 15.828 4.691 1 63.44 87 ALA A C 1
ATOM 689 O O . ALA A 1 87 ? -11.445 15.477 3.912 1 63.44 87 ALA A O 1
ATOM 690 N N . ALA A 1 88 ? -12.883 16.984 4.809 1 63.56 88 ALA A N 1
ATOM 691 C CA . ALA A 1 88 ? -12.5 17.922 3.752 1 63.56 88 ALA A CA 1
ATOM 692 C C . ALA A 1 88 ? -11.461 18.922 4.25 1 63.56 88 ALA A C 1
ATOM 694 O O . ALA A 1 88 ? -10.844 19.625 3.453 1 63.56 88 ALA A O 1
ATOM 695 N N . ASP A 1 89 ? -11.234 18.891 5.355 1 75.88 89 ASP A N 1
ATOM 696 C CA . ASP A 1 89 ? -10.328 19.875 5.922 1 75.88 89 ASP A CA 1
ATOM 697 C C . ASP A 1 89 ? -8.867 19.484 5.695 1 75.88 89 ASP A C 1
ATOM 699 O O . ASP A 1 89 ? -8.555 18.312 5.547 1 75.88 89 ASP A O 1
ATOM 703 N N . ASN A 1 90 ? -8.039 20.578 5.645 1 80.25 90 ASN A N 1
ATOM 704 C CA . ASN A 1 90 ? -6.609 20.391 5.453 1 80.25 90 ASN A CA 1
ATOM 705 C C . ASN A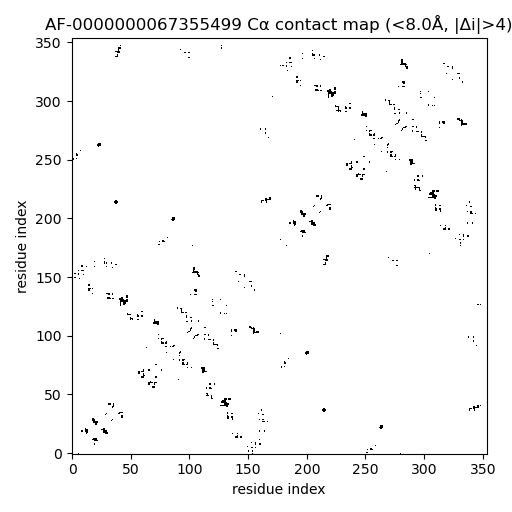 1 90 ? -6.004 19.531 6.559 1 80.25 90 ASN A C 1
ATOM 707 O O . ASN A 1 90 ? -5.059 18.781 6.316 1 80.25 90 ASN A O 1
ATOM 711 N N . ASN A 1 91 ? -6.59 19.688 7.684 1 83.12 91 ASN A N 1
ATOM 712 C CA . ASN A 1 91 ? -6.074 18.891 8.797 1 83.12 91 ASN A CA 1
ATOM 713 C C . ASN A 1 91 ? -6.34 17.406 8.594 1 83.12 91 ASN A C 1
ATOM 715 O O . ASN A 1 91 ? -5.492 16.578 8.906 1 83.12 91 ASN A O 1
ATOM 719 N N . PHE A 1 92 ? -7.465 17.125 8.133 1 87.12 92 PHE A N 1
ATOM 720 C CA . PHE A 1 92 ? -7.785 15.742 7.828 1 87.12 92 PHE A CA 1
ATOM 721 C C . PHE A 1 92 ? -6.848 15.188 6.758 1 87.12 92 PHE A C 1
ATOM 723 O O . PHE A 1 92 ? -6.312 14.086 6.902 1 87.12 92 PHE A O 1
ATOM 730 N N . LEU A 1 93 ? -6.691 15.977 5.777 1 85.5 93 LEU A N 1
ATOM 731 C CA . LEU A 1 93 ? -5.844 15.555 4.668 1 85.5 93 LEU A CA 1
ATOM 732 C C . LEU A 1 93 ? -4.418 15.305 5.141 1 85.5 93 LEU A C 1
ATOM 734 O O . LEU A 1 93 ? -3.789 14.32 4.738 1 85.5 93 LEU A O 1
ATOM 738 N N . SER A 1 94 ? -3.986 16.172 5.957 1 88.44 94 SER A N 1
ATOM 739 C CA . SER A 1 94 ? -2.639 16.016 6.496 1 88.44 94 SER A CA 1
ATOM 740 C C . SER A 1 94 ? -2.523 14.758 7.34 1 88.44 94 SER A C 1
ATOM 742 O O . SER A 1 94 ? -1.556 14 7.207 1 88.44 94 SER A O 1
ATOM 744 N N . ALA A 1 95 ? -3.496 14.602 8.156 1 89.56 95 ALA A N 1
ATOM 745 C CA . ALA A 1 95 ? -3.486 13.422 9.016 1 89.56 95 ALA A CA 1
ATOM 746 C C . ALA A 1 95 ? -3.594 12.141 8.188 1 89.56 95 ALA A C 1
ATOM 748 O O . ALA A 1 95 ? -2.893 11.164 8.453 1 89.56 95 ALA A O 1
ATOM 749 N N . TRP A 1 96 ? -4.449 12.164 7.242 1 90.56 96 TRP A N 1
ATOM 750 C CA . TRP A 1 96 ? -4.613 11 6.379 1 90.56 96 TRP A CA 1
ATOM 751 C C . TRP A 1 96 ? -3.318 10.688 5.633 1 90.56 96 TRP A C 1
ATOM 753 O O . TRP A 1 96 ? -2.904 9.531 5.551 1 90.56 96 TRP A O 1
ATOM 763 N N . LEU A 1 97 ? -2.762 11.703 5.113 1 89.81 97 LEU A N 1
ATOM 764 C CA . LEU A 1 97 ? -1.522 11.516 4.367 1 89.81 97 LEU A CA 1
ATOM 765 C C . LEU A 1 97 ? -0.413 11 5.281 1 89.81 97 LEU A C 1
ATOM 767 O O . LEU A 1 97 ? 0.404 10.18 4.871 1 89.81 97 LEU A O 1
ATOM 771 N N . ALA A 1 98 ? -0.363 11.5 6.422 1 90.38 98 ALA A N 1
ATOM 772 C CA . ALA A 1 98 ? 0.622 11.016 7.387 1 90.38 98 ALA A CA 1
ATOM 773 C C . ALA A 1 98 ? 0.455 9.523 7.641 1 90.38 98 ALA A C 1
ATOM 775 O O . ALA A 1 98 ? 1.439 8.781 7.684 1 90.38 98 ALA A O 1
ATOM 776 N N . VAL A 1 99 ? -0.764 9.109 7.781 1 89.44 99 VAL A N 1
ATOM 777 C CA . VAL A 1 99 ? -1.053 7.703 8.031 1 89.44 99 VAL A CA 1
ATOM 778 C C . VAL A 1 99 ? -0.744 6.883 6.781 1 89.44 99 VAL A C 1
ATOM 780 O O . VAL A 1 99 ? -0.125 5.82 6.867 1 89.44 99 VAL A O 1
ATOM 783 N N . ALA A 1 100 ? -1.168 7.352 5.648 1 88 100 ALA A N 1
ATOM 784 C CA . ALA A 1 100 ? -0.93 6.637 4.398 1 88 100 ALA A CA 1
ATOM 785 C C . ALA A 1 100 ? 0.564 6.461 4.141 1 88 100 ALA A C 1
ATOM 787 O O . ALA A 1 100 ? 1.013 5.379 3.756 1 88 100 ALA A O 1
ATOM 788 N N . LEU A 1 101 ? 1.303 7.449 4.348 1 88.25 101 LEU A N 1
ATOM 789 C CA . LEU A 1 101 ? 2.744 7.387 4.133 1 88.25 101 LEU A CA 1
ATOM 790 C C . LEU A 1 101 ? 3.404 6.461 5.148 1 88.25 101 LEU A C 1
ATOM 792 O O . LEU A 1 101 ? 4.215 5.605 4.781 1 88.25 101 LEU A O 1
ATOM 796 N N . SER A 1 102 ? 2.998 6.605 6.332 1 87.38 102 SER A N 1
ATOM 797 C CA . SER A 1 102 ? 3.668 5.879 7.402 1 87.38 102 SER A CA 1
ATOM 798 C C . SER A 1 102 ? 3.271 4.406 7.406 1 87.38 102 SER A C 1
ATOM 800 O O . SER A 1 102 ? 4.055 3.547 7.812 1 87.38 102 SER A O 1
ATOM 802 N N . CYS A 1 103 ? 2.148 4.059 6.898 1 84.19 103 CYS A N 1
ATOM 803 C CA . CYS A 1 103 ? 1.665 2.686 6.969 1 84.19 103 CYS A CA 1
ATOM 804 C C . CYS A 1 103 ? 1.939 1.942 5.668 1 84.19 103 CYS A C 1
ATOM 806 O O . CYS A 1 103 ? 2.195 0.737 5.676 1 84.19 103 CYS A O 1
ATOM 808 N N . PHE A 1 104 ? 1.94 2.719 4.574 1 84 104 PHE A N 1
ATOM 809 C CA . PHE A 1 104 ? 1.877 1.974 3.322 1 84 104 PHE A CA 1
ATOM 810 C C . PHE A 1 104 ? 3.014 2.379 2.393 1 84 104 PHE A C 1
ATOM 812 O O . PHE A 1 104 ? 3.504 1.562 1.609 1 84 104 PHE A O 1
ATOM 819 N N . LEU A 1 105 ? 3.43 3.547 2.42 1 85.62 105 LEU A N 1
ATOM 820 C CA . LEU A 1 105 ? 4.273 4.047 1.341 1 85.62 105 LEU A CA 1
ATOM 821 C C . LEU A 1 105 ? 5.703 4.273 1.828 1 85.62 105 LEU A C 1
ATOM 823 O O . LEU A 1 105 ? 6.656 4.117 1.062 1 85.62 105 LEU A O 1
ATOM 827 N N . ALA A 1 106 ? 5.812 4.637 3.029 1 82.19 106 ALA A N 1
ATOM 828 C CA . ALA A 1 106 ? 7.133 4.859 3.613 1 82.19 106 ALA A CA 1
ATOM 829 C C . ALA A 1 106 ? 7.168 4.438 5.078 1 82.19 106 ALA A C 1
ATOM 831 O O . ALA A 1 106 ? 7.523 5.23 5.953 1 82.19 106 ALA A O 1
ATOM 832 N N . PRO A 1 107 ? 6.91 3.24 5.215 1 78.62 107 PRO A N 1
ATOM 833 C CA . PRO A 1 107 ? 6.859 2.795 6.609 1 78.62 107 PRO A CA 1
ATOM 834 C C . PRO A 1 107 ? 8.25 2.639 7.227 1 78.62 107 PRO A C 1
ATOM 836 O O . PRO A 1 107 ? 9.234 2.467 6.504 1 78.62 107 PRO A O 1
ATOM 839 N N . THR A 1 108 ? 8.195 2.812 8.461 1 76.44 108 THR A N 1
ATOM 840 C CA . THR A 1 108 ? 9.367 2.5 9.273 1 76.44 108 THR A CA 1
ATOM 841 C C . THR A 1 108 ? 9.023 1.461 10.336 1 76.44 108 THR A C 1
ATOM 843 O O . THR A 1 108 ? 7.875 1.021 10.43 1 76.44 108 THR A O 1
ATOM 846 N N . THR A 1 109 ? 9.945 1.021 11.016 1 73.69 109 THR A N 1
ATOM 847 C CA . THR A 1 109 ? 9.711 0.06 12.086 1 73.69 109 THR A CA 1
ATOM 848 C C . THR A 1 109 ? 9.172 0.759 13.328 1 73.69 109 THR A C 1
ATOM 850 O O . THR A 1 109 ? 8.68 0.105 14.25 1 73.69 109 THR A O 1
ATOM 853 N N . SER A 1 110 ? 9.109 1.992 13.25 1 77.44 110 SER A N 1
ATOM 854 C CA . SER A 1 110 ? 8.672 2.762 14.406 1 77.44 110 SER A CA 1
ATOM 855 C C . SER A 1 110 ? 7.148 2.871 14.453 1 77.44 110 SER A C 1
ATOM 857 O O . SER A 1 110 ? 6.484 2.85 13.414 1 77.44 110 SER A O 1
ATOM 859 N N . LEU A 1 111 ? 6.73 2.955 15.648 1 80.81 111 LEU A N 1
ATOM 860 C CA . LEU A 1 111 ? 5.309 3.225 15.836 1 80.81 111 LEU A CA 1
ATOM 861 C C . LEU A 1 111 ? 5 4.699 15.602 1 80.81 111 LEU A C 1
ATOM 863 O O . LEU A 1 111 ? 3.838 5.074 15.43 1 80.81 111 LEU A O 1
ATOM 867 N N . ASN A 1 112 ? 6.078 5.516 15.586 1 86.88 112 ASN A N 1
ATOM 868 C CA . ASN A 1 112 ? 5.941 6.941 15.32 1 86.88 112 ASN A CA 1
ATOM 869 C C . ASN A 1 112 ? 6.117 7.254 13.836 1 86.88 112 ASN A C 1
ATOM 871 O O . ASN A 1 112 ? 6.875 6.57 13.141 1 86.88 112 ASN A O 1
ATOM 875 N N . THR A 1 113 ? 5.371 8.227 13.469 1 88.56 113 THR A N 1
ATOM 876 C CA . THR A 1 113 ? 5.566 8.695 12.102 1 88.56 113 THR A CA 1
ATOM 877 C C . THR A 1 113 ? 6.965 9.273 11.922 1 88.56 113 THR A C 1
ATOM 879 O O . THR A 1 113 ? 7.434 10.047 12.758 1 88.56 113 THR A O 1
ATOM 882 N N . SER A 1 114 ? 7.59 8.906 10.922 1 85.62 114 SER A N 1
ATOM 883 C CA . SER A 1 114 ? 8.914 9.438 10.609 1 85.62 114 SER A CA 1
ATOM 884 C C . SER A 1 114 ? 8.844 10.914 10.234 1 85.62 114 SER A C 1
ATOM 886 O O . SER A 1 114 ? 8.047 11.305 9.383 1 85.62 114 SER A O 1
ATOM 888 N N . PRO A 1 115 ? 9.75 11.688 10.82 1 87.06 115 PRO A N 1
ATOM 889 C CA . PRO A 1 115 ? 9.766 13.109 10.484 1 87.06 115 PRO A CA 1
ATOM 890 C C . PRO A 1 115 ? 10.07 13.367 9.008 1 87.06 115 PRO A C 1
ATOM 892 O O . PRO A 1 115 ? 9.75 14.438 8.484 1 87.06 115 PRO A O 1
ATOM 895 N N . ARG A 1 116 ? 10.539 12.43 8.312 1 84.69 116 ARG A N 1
ATOM 896 C CA . ARG A 1 116 ? 10.836 12.578 6.891 1 84.69 116 ARG A CA 1
ATOM 897 C C . ARG A 1 116 ? 9.57 12.828 6.086 1 84.69 116 ARG A C 1
ATOM 899 O O . ARG A 1 116 ? 9.617 13.414 5 1 84.69 116 ARG A O 1
ATOM 906 N N . CYS A 1 117 ? 8.453 12.453 6.641 1 87.12 117 CYS A N 1
ATOM 907 C CA . CYS A 1 117 ? 7.184 12.578 5.934 1 87.12 117 CYS A CA 1
ATOM 908 C C . CYS A 1 117 ? 6.57 13.953 6.145 1 87.12 117 CYS A C 1
ATOM 910 O O . CYS A 1 117 ? 5.672 14.359 5.406 1 87.12 117 CYS A O 1
ATOM 912 N N . PHE A 1 118 ? 7.059 14.688 7.113 1 88.88 118 PHE A N 1
ATOM 913 C CA . PHE A 1 118 ? 6.355 15.867 7.59 1 88.88 118 PHE A CA 1
ATOM 914 C C . PHE A 1 118 ? 6.355 16.969 6.531 1 88.88 118 PHE A C 1
ATOM 916 O O . PHE A 1 118 ? 5.355 17.656 6.352 1 88.88 118 PHE A O 1
ATOM 923 N N . PRO A 1 119 ? 7.383 17.094 5.781 1 84.62 119 PRO A N 1
ATOM 924 C CA . PRO A 1 119 ? 7.316 18.125 4.738 1 84.62 119 PRO A CA 1
ATOM 925 C C . PRO A 1 119 ? 6.195 17.875 3.734 1 84.62 119 PRO A C 1
ATOM 927 O O . PRO A 1 119 ? 5.617 18.828 3.203 1 84.62 119 PRO A O 1
ATOM 930 N N . ALA A 1 120 ? 5.895 16.688 3.492 1 82.88 120 ALA A N 1
ATOM 931 C CA . ALA A 1 120 ? 4.844 16.328 2.543 1 82.88 120 ALA A CA 1
ATOM 932 C C . ALA A 1 120 ? 3.461 16.531 3.154 1 82.88 120 ALA A C 1
ATOM 934 O O . ALA A 1 120 ? 2.477 16.703 2.434 1 82.88 120 ALA A O 1
ATOM 935 N N . VAL A 1 121 ? 3.41 16.516 4.492 1 86.31 121 VAL A N 1
ATOM 936 C CA . VAL A 1 121 ? 2.123 16.469 5.18 1 86.31 121 VAL A CA 1
ATOM 937 C C . VAL A 1 121 ? 1.799 17.844 5.762 1 86.31 121 VAL A C 1
ATOM 939 O O . VAL A 1 121 ? 0.629 18.188 5.941 1 86.31 121 VAL A O 1
ATOM 942 N N . MET A 1 122 ? 2.738 18.578 6.098 1 81.38 122 MET A N 1
ATOM 943 C CA . MET A 1 122 ? 2.586 19.828 6.84 1 81.38 122 MET A CA 1
ATOM 944 C C . MET A 1 122 ? 1.927 20.891 5.973 1 81.38 122 MET A C 1
ATOM 946 O O . MET A 1 122 ? 1.19 21.734 6.48 1 81.38 122 MET A O 1
ATOM 950 N N . HIS A 1 123 ? 2.178 20.812 4.73 1 77.5 123 HIS A N 1
ATOM 951 C CA . HIS A 1 123 ? 1.638 21.828 3.842 1 77.5 123 HIS A CA 1
ATOM 952 C C . HIS A 1 123 ? 0.735 21.219 2.779 1 77.5 123 HIS A C 1
ATOM 954 O O . HIS A 1 123 ? 0.985 21.359 1.58 1 77.5 123 HIS A O 1
ATOM 960 N N . VAL A 1 124 ? -0.37 20.766 3.291 1 77.38 124 VAL A N 1
ATOM 961 C CA . VAL A 1 124 ? -1.236 20.047 2.369 1 77.38 124 VAL A CA 1
ATOM 962 C C . VAL A 1 124 ? -1.915 21.031 1.417 1 77.38 124 VAL A C 1
ATOM 964 O O . VAL A 1 124 ? -2.312 20.656 0.31 1 77.38 124 VAL A O 1
ATOM 967 N N . ASP A 1 125 ? -1.924 22.25 1.843 1 75.88 125 ASP A N 1
ATOM 968 C CA . ASP A 1 125 ? -2.475 23.281 0.964 1 75.88 125 ASP A CA 1
ATOM 969 C C . ASP A 1 125 ? -1.598 23.469 -0.271 1 75.88 125 ASP A C 1
ATOM 971 O O . ASP A 1 125 ? -2.072 23.938 -1.311 1 75.88 125 ASP A O 1
ATOM 975 N N . ALA A 1 126 ? -0.406 23.094 -0.127 1 77.25 126 ALA A N 1
ATOM 976 C CA . ALA A 1 126 ? 0.541 23.25 -1.229 1 77.25 126 ALA A CA 1
ATOM 977 C C . ALA A 1 126 ? 0.999 21.891 -1.747 1 77.25 126 ALA A C 1
ATOM 979 O O . ALA A 1 126 ? 2.023 21.781 -2.426 1 77.25 126 ALA A O 1
ATOM 980 N N . ILE A 1 127 ? 0.276 20.922 -1.437 1 80.12 127 ILE A N 1
ATOM 981 C CA . ILE A 1 127 ? 0.723 19.562 -1.705 1 80.12 127 ILE A CA 1
ATOM 982 C C . ILE A 1 127 ? 0.818 19.328 -3.213 1 80.12 127 ILE A C 1
ATOM 984 O O . ILE A 1 127 ? 1.662 18.562 -3.68 1 80.12 127 ILE A O 1
ATOM 988 N N . THR A 1 128 ? -0.044 19.969 -3.922 1 79.56 128 THR A N 1
ATOM 989 C CA . THR A 1 128 ? -0.051 19.797 -5.371 1 79.56 128 THR A CA 1
ATOM 990 C C . THR A 1 128 ? 1.207 20.391 -5.992 1 79.56 128 THR A C 1
ATOM 992 O O . THR A 1 128 ? 1.524 20.125 -7.148 1 79.56 128 THR A O 1
ATOM 995 N N . GLU A 1 129 ? 1.922 21.156 -5.152 1 84 129 GLU A N 1
ATOM 996 C CA . GLU A 1 129 ? 3.158 21.766 -5.633 1 84 129 GLU A CA 1
ATOM 997 C C . GLU A 1 129 ? 4.375 20.922 -5.23 1 84 129 GLU A C 1
ATOM 999 O O . GLU A 1 129 ? 5.516 21.328 -5.465 1 84 129 GLU A O 1
ATOM 1004 N N . THR A 1 130 ? 4.039 19.828 -4.727 1 86.5 130 THR A N 1
ATOM 1005 C CA . THR A 1 130 ? 5.113 18.953 -4.266 1 86.5 130 THR A CA 1
ATOM 1006 C C . THR A 1 130 ? 5.016 17.578 -4.918 1 86.5 130 THR A C 1
ATOM 1008 O O . THR A 1 130 ? 3.918 17.047 -5.09 1 86.5 130 THR A O 1
ATOM 1011 N N . ASN A 1 131 ? 6.164 17.125 -5.273 1 91.56 131 ASN A N 1
ATOM 1012 C CA . ASN A 1 131 ? 6.219 15.797 -5.883 1 91.56 131 ASN A CA 1
ATOM 1013 C C . ASN A 1 131 ? 6.246 14.703 -4.824 1 91.56 131 ASN A C 1
ATOM 1015 O O . ASN A 1 131 ? 7.281 14.07 -4.609 1 91.56 131 ASN A O 1
ATOM 1019 N N . VAL A 1 132 ? 5.102 14.422 -4.316 1 90.19 132 VAL A N 1
ATOM 1020 C CA . VAL A 1 132 ? 4.973 13.43 -3.25 1 90.19 132 VAL A CA 1
ATOM 1021 C C . VAL A 1 132 ? 5.289 12.039 -3.795 1 90.19 132 VAL A C 1
ATOM 1023 O O . VAL A 1 132 ? 5.844 11.195 -3.082 1 90.19 132 VAL A O 1
ATOM 1026 N N . CYS A 1 133 ? 5.035 11.797 -5.055 1 91.81 133 CYS A N 1
ATOM 1027 C CA . CYS A 1 133 ? 5.32 10.508 -5.672 1 91.81 133 CYS A CA 1
ATOM 1028 C C . CYS A 1 133 ? 6.82 10.234 -5.699 1 91.81 133 CYS A C 1
ATOM 1030 O O . CYS A 1 133 ? 7.262 9.133 -5.359 1 91.81 133 CYS A O 1
ATOM 1032 N N . GLN A 1 134 ? 7.508 11.258 -6.082 1 92.44 134 GLN A N 1
ATOM 1033 C CA . GLN A 1 134 ? 8.953 11.078 -6.09 1 92.44 134 GLN A CA 1
ATOM 1034 C C . GLN A 1 134 ? 9.492 10.852 -4.68 1 92.44 134 GLN A C 1
ATOM 1036 O O . GLN A 1 134 ? 10.453 10.109 -4.484 1 92.44 134 GLN A O 1
ATOM 1041 N N . PHE A 1 135 ? 8.969 11.508 -3.785 1 91.12 135 PHE A N 1
ATOM 1042 C CA . PHE A 1 135 ? 9.352 11.297 -2.396 1 91.12 135 PHE A CA 1
ATOM 1043 C C . PHE A 1 135 ? 9.195 9.836 -2.008 1 91.12 135 PHE A C 1
ATOM 1045 O O . PHE A 1 135 ? 10.078 9.258 -1.365 1 91.12 135 PHE A O 1
ATOM 1052 N N . VAL A 1 136 ? 8.047 9.266 -2.285 1 89.75 136 VAL A N 1
ATOM 1053 C CA . VAL A 1 136 ? 7.77 7.867 -1.967 1 89.75 136 VAL A CA 1
ATOM 1054 C C . VAL A 1 136 ? 8.836 6.973 -2.596 1 89.75 136 VAL A C 1
ATOM 1056 O O . VAL A 1 136 ? 9.359 6.07 -1.942 1 89.75 136 VAL A O 1
ATOM 1059 N N . VAL A 1 137 ? 9.172 7.227 -3.857 1 90.56 137 VAL A N 1
ATOM 1060 C CA . VAL A 1 137 ? 10.172 6.438 -4.559 1 90.56 137 VAL A CA 1
ATOM 1061 C C . VAL A 1 137 ? 11.531 6.59 -3.873 1 90.56 137 VAL A C 1
ATOM 1063 O O . VAL A 1 137 ? 12.258 5.613 -3.703 1 90.56 137 VAL A O 1
ATOM 1066 N N . ASP A 1 138 ? 11.82 7.793 -3.432 1 88.44 138 ASP A N 1
ATOM 1067 C CA . ASP A 1 138 ? 13.086 8.039 -2.748 1 88.44 138 ASP A CA 1
ATOM 1068 C C . ASP A 1 138 ? 13.156 7.289 -1.421 1 88.44 138 ASP A C 1
ATOM 1070 O O . ASP A 1 138 ? 14.211 6.789 -1.039 1 88.44 138 ASP A O 1
ATOM 1074 N N . GLN A 1 139 ? 12.062 7.301 -0.792 1 86.38 139 GLN A N 1
ATOM 1075 C CA . GLN A 1 139 ? 12.031 6.57 0.471 1 86.38 139 GLN A CA 1
ATOM 1076 C C . GLN A 1 139 ? 12.219 5.07 0.245 1 86.38 139 GLN A C 1
ATOM 1078 O O . GLN A 1 139 ? 12.844 4.387 1.056 1 86.38 139 GLN A O 1
ATOM 1083 N N . LEU A 1 140 ? 11.641 4.578 -0.73 1 85.69 140 LEU A N 1
ATOM 1084 C CA . LEU A 1 140 ? 11.812 3.174 -1.081 1 85.69 140 LEU A CA 1
ATOM 1085 C C . LEU A 1 140 ? 13.273 2.857 -1.357 1 85.69 140 LEU A C 1
ATOM 1087 O O . LEU A 1 140 ? 13.805 1.861 -0.86 1 85.69 140 LEU A O 1
ATOM 1091 N N . LYS A 1 141 ? 13.867 3.668 -2.123 1 85.38 141 LYS A N 1
ATOM 1092 C CA . LYS A 1 141 ? 15.273 3.475 -2.449 1 85.38 141 LYS A CA 1
ATOM 1093 C C . LYS A 1 141 ? 16.141 3.535 -1.195 1 85.38 141 LYS A C 1
ATOM 1095 O O . LYS A 1 141 ? 17.078 2.744 -1.04 1 85.38 141 LYS A O 1
ATOM 1100 N N . LEU A 1 142 ? 15.82 4.469 -0.366 1 81.38 142 LEU A N 1
ATOM 1101 C CA . LEU A 1 142 ? 16.562 4.617 0.876 1 81.38 142 LEU A CA 1
ATOM 1102 C C . LEU A 1 142 ? 16.422 3.371 1.746 1 81.38 142 LEU A C 1
ATOM 1104 O O . LEU A 1 142 ? 17.391 2.949 2.393 1 81.38 142 LEU A O 1
ATOM 1108 N N . ALA A 1 143 ? 15.234 2.895 1.812 1 78 143 ALA A N 1
ATOM 1109 C CA . ALA A 1 143 ? 14.984 1.693 2.605 1 78 143 ALA A CA 1
ATOM 1110 C C . ALA A 1 143 ? 15.812 0.519 2.1 1 78 143 ALA A C 1
ATOM 1112 O O . ALA A 1 143 ? 16.25 -0.324 2.885 1 78 143 ALA A O 1
ATOM 1113 N N . PHE A 1 144 ? 16.047 0.431 0.842 1 77.5 144 PHE A N 1
ATOM 1114 C CA . PHE A 1 144 ? 16.797 -0.672 0.249 1 77.5 144 PHE A CA 1
ATOM 1115 C C . PHE A 1 144 ? 18.297 -0.404 0.304 1 77.5 144 PHE A C 1
ATOM 1117 O O . PHE A 1 144 ? 19.094 -1.339 0.304 1 77.5 144 PHE A O 1
ATOM 1124 N N . ALA A 1 145 ? 18.594 0.908 0.246 1 70.62 145 ALA A N 1
ATOM 1125 C CA . ALA A 1 145 ? 20.016 1.22 0.372 1 70.62 145 ALA A CA 1
ATOM 1126 C C . ALA A 1 145 ? 20.516 0.968 1.794 1 70.62 145 ALA A C 1
ATOM 1128 O O . ALA A 1 145 ? 21.656 0.562 1.998 1 70.62 145 ALA A O 1
ATOM 1129 N N . GLY A 1 146 ? 19.703 1.346 2.674 1 61.34 146 GLY A N 1
ATOM 1130 C CA . GLY A 1 146 ? 20.094 1.201 4.066 1 61.34 146 GLY A CA 1
ATOM 1131 C C . GLY A 1 146 ? 19.859 -0.192 4.617 1 61.34 146 GLY A C 1
ATOM 1132 O O . GLY A 1 146 ? 20.312 -0.521 5.711 1 61.34 146 GLY A O 1
ATOM 1133 N N . ALA A 1 147 ? 18.812 -0.695 4.191 1 54.03 147 ALA A N 1
ATOM 1134 C CA . ALA A 1 147 ? 18.234 -1.866 4.855 1 54.03 147 ALA A CA 1
ATOM 1135 C C . ALA A 1 147 ? 19.266 -2.996 4.941 1 54.03 147 ALA A C 1
ATOM 1137 O O . ALA A 1 147 ? 19.516 -3.689 3.951 1 54.03 147 ALA A O 1
ATOM 1138 N N . GLY A 1 148 ? 20.234 -2.604 5.492 1 46.81 148 GLY A N 1
ATOM 1139 C CA . GLY A 1 148 ? 20.875 -3.805 5.996 1 46.81 148 GLY A CA 1
ATOM 1140 C C . GLY A 1 148 ? 19.891 -4.848 6.484 1 46.81 148 GLY A C 1
ATOM 1141 O O . GLY A 1 148 ? 20.109 -6.047 6.293 1 46.81 148 GLY A O 1
ATOM 1142 N N . ASP A 1 149 ? 18.875 -4.355 7.324 1 47.28 149 ASP A N 1
ATOM 1143 C CA . ASP A 1 149 ? 18.031 -5.305 8.039 1 47.28 149 ASP A CA 1
ATOM 1144 C C . ASP A 1 149 ? 16.734 -5.582 7.27 1 47.28 149 ASP A C 1
ATOM 1146 O O . ASP A 1 149 ? 15.938 -4.672 7.039 1 47.28 149 ASP A O 1
ATOM 1150 N N . LYS A 1 150 ? 16.766 -6.422 6.453 1 48.78 150 LYS A N 1
ATOM 1151 C CA . LYS A 1 150 ? 15.781 -7.082 5.605 1 48.78 150 LYS A CA 1
ATOM 1152 C C . LYS A 1 150 ? 14.398 -7.055 6.25 1 48.78 150 LYS A C 1
ATOM 1154 O O . LYS A 1 150 ? 13.383 -7.176 5.559 1 48.78 150 LYS A O 1
ATOM 1159 N N . ASN A 1 151 ? 14.344 -6.977 7.566 1 49.25 151 ASN A N 1
ATOM 1160 C CA . ASN A 1 151 ? 13.078 -7.102 8.281 1 49.25 151 ASN A CA 1
ATOM 1161 C C . ASN A 1 151 ? 12.297 -5.793 8.266 1 49.25 151 ASN A C 1
A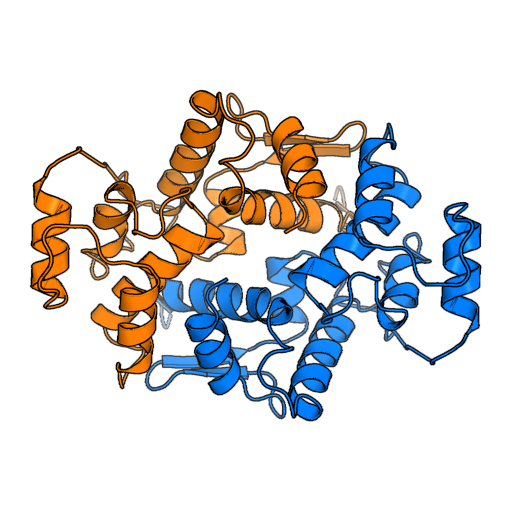TOM 1163 O O . ASN A 1 151 ? 11.102 -5.777 8.586 1 49.25 151 ASN A O 1
ATOM 1167 N N . ALA A 1 152 ? 13.023 -4.68 8.172 1 48.62 152 ALA A N 1
ATOM 1168 C CA . ALA A 1 152 ? 12.375 -3.381 8.359 1 48.62 152 ALA A CA 1
ATOM 1169 C C . ALA A 1 152 ? 11.578 -2.984 7.125 1 48.62 152 ALA A C 1
ATOM 1171 O O . ALA A 1 152 ? 10.742 -2.078 7.184 1 48.62 152 ALA A O 1
ATOM 1172 N N . VAL A 1 153 ? 11.781 -3.506 6.012 1 49.12 153 VAL A N 1
ATOM 1173 C CA . VAL A 1 153 ? 11.305 -2.943 4.75 1 49.12 153 VAL A CA 1
ATOM 1174 C C . VAL A 1 153 ? 9.891 -3.436 4.469 1 49.12 153 VAL A C 1
ATOM 1176 O O . VAL A 1 153 ? 9.539 -3.719 3.32 1 49.12 153 VAL A O 1
ATOM 1179 N N . CYS A 1 154 ? 9.164 -3.75 5.473 1 50.12 154 CYS A N 1
ATOM 1180 C CA . CYS A 1 154 ? 7.891 -4.402 5.172 1 50.12 154 CYS A CA 1
ATOM 1181 C C . CYS A 1 154 ? 6.965 -3.461 4.414 1 50.12 154 CYS A C 1
ATOM 1183 O O . CYS A 1 154 ? 6.289 -3.877 3.469 1 50.12 154 CYS A O 1
ATOM 1185 N N . CYS A 1 155 ? 6.938 -2.223 4.758 1 51.12 155 CYS A N 1
ATOM 1186 C CA . CYS A 1 155 ? 5.738 -1.474 4.402 1 51.12 155 CYS A CA 1
ATOM 1187 C C . CYS A 1 155 ? 5.816 -0.962 2.969 1 51.12 155 CYS A C 1
ATOM 1189 O O . CYS A 1 155 ? 4.828 -1 2.236 1 51.12 155 CYS A O 1
ATOM 1191 N N . CYS A 1 156 ? 6.93 -0.692 2.465 1 63 156 CYS A N 1
ATOM 1192 C CA . CYS A 1 156 ? 7.047 -0.232 1.086 1 63 156 CYS A CA 1
ATOM 1193 C C . CYS A 1 156 ? 6.809 -1.375 0.107 1 63 156 CYS A C 1
ATOM 1195 O O . CYS A 1 156 ? 6.621 -1.145 -1.089 1 63 156 CYS A O 1
ATOM 1197 N N . VAL A 1 157 ? 6.5 -2.33 0.684 1 76.44 157 VAL A N 1
ATOM 1198 C CA . VAL A 1 157 ? 6.363 -3.551 -0.105 1 76.44 157 VAL A CA 1
ATOM 1199 C C . VAL A 1 157 ? 4.973 -3.613 -0.728 1 76.44 157 VAL A C 1
ATOM 1201 O O . VAL A 1 157 ? 4.793 -4.176 -1.811 1 76.44 157 VAL A O 1
ATOM 1204 N N . MET A 1 158 ? 4.145 -2.748 -0.133 1 82.12 158 MET A N 1
ATOM 1205 C CA . MET A 1 158 ? 2.777 -2.75 -0.639 1 82.12 158 MET A CA 1
ATOM 1206 C C . MET A 1 158 ? 2.717 -2.176 -2.051 1 82.12 158 MET A C 1
ATOM 1208 O O . MET A 1 158 ? 2.055 -2.736 -2.926 1 82.12 158 MET A O 1
ATOM 1212 N N . HIS A 1 159 ? 3.379 -1.161 -2.195 1 87.19 159 HIS A N 1
ATOM 1213 C CA . HIS A 1 159 ? 3.387 -0.573 -3.529 1 87.19 159 HIS A CA 1
ATOM 1214 C C . HIS A 1 159 ? 3.998 -1.529 -4.551 1 87.19 159 HIS A C 1
ATOM 1216 O O . HIS A 1 159 ? 3.551 -1.587 -5.695 1 87.19 159 HIS A O 1
ATOM 1222 N N . LEU A 1 160 ? 5.016 -2.209 -4.125 1 88.88 160 LEU A N 1
ATOM 1223 C CA . LEU A 1 160 ? 5.66 -3.164 -5.02 1 88.88 160 LEU A CA 1
ATOM 1224 C C . LEU A 1 160 ? 4.711 -4.305 -5.371 1 88.88 160 LEU A C 1
ATOM 1226 O O . LEU A 1 160 ? 4.664 -4.746 -6.52 1 88.88 160 LEU A O 1
ATOM 1230 N N . VAL A 1 161 ? 3.957 -4.695 -4.387 1 87.5 161 VAL A N 1
ATOM 1231 C CA . VAL A 1 161 ? 3 -5.777 -4.582 1 87.5 161 VAL A CA 1
ATOM 1232 C C . VAL A 1 161 ? 1.913 -5.336 -5.562 1 87.5 161 VAL A C 1
ATOM 1234 O O . VAL A 1 161 ? 1.538 -6.09 -6.465 1 87.5 161 VAL A O 1
ATOM 1237 N N . VAL A 1 162 ? 1.436 -4.16 -5.359 1 89.31 162 VAL A N 1
ATOM 1238 C CA . VAL A 1 162 ? 0.402 -3.637 -6.25 1 89.31 162 VAL A CA 1
ATOM 123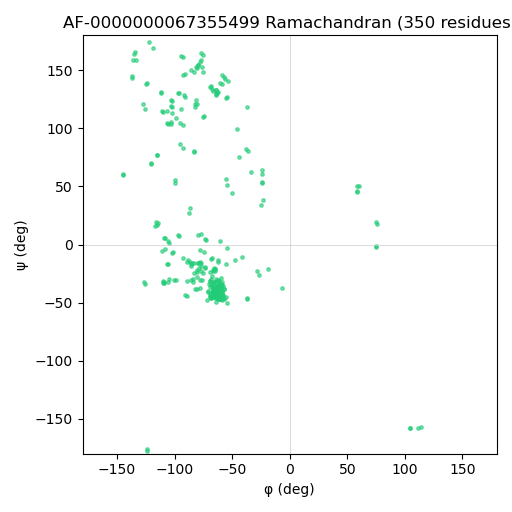9 C C . VAL A 1 162 ? 0.967 -3.471 -7.656 1 89.31 162 VAL A C 1
A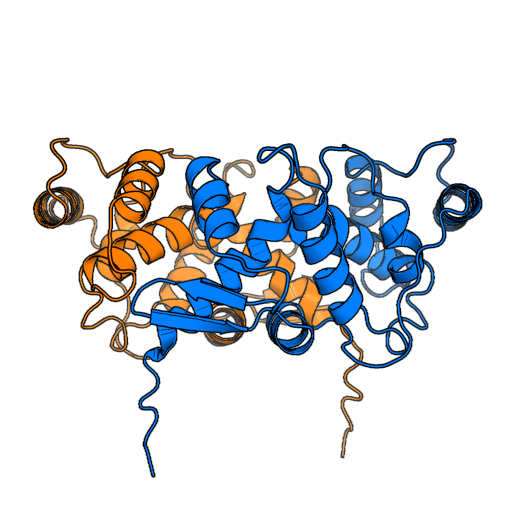TOM 1241 O O . VAL A 1 162 ? 0.302 -3.799 -8.641 1 89.31 162 VAL A O 1
ATOM 1244 N N . SER A 1 163 ? 2.174 -3 -7.77 1 89.12 163 SER A N 1
ATOM 1245 C CA . SER A 1 163 ? 2.816 -2.812 -9.07 1 89.12 163 SER A CA 1
ATOM 1246 C C . SER A 1 163 ? 2.982 -4.141 -9.797 1 89.12 163 SER A C 1
ATOM 1248 O O . SER A 1 163 ? 2.754 -4.223 -11.008 1 89.12 163 SER A O 1
ATOM 1250 N N . LEU A 1 164 ? 3.381 -5.078 -9.062 1 88.62 164 LEU A N 1
ATOM 1251 C CA . LEU A 1 164 ? 3.545 -6.402 -9.656 1 88.62 164 LEU A CA 1
ATOM 1252 C C . LEU A 1 164 ? 2.199 -6.969 -10.094 1 88.62 164 LEU A C 1
ATOM 1254 O O . LEU A 1 164 ? 2.076 -7.496 -11.203 1 88.62 164 LEU A O 1
ATOM 1258 N N . THR A 1 165 ? 1.211 -6.844 -9.266 1 88 165 THR A N 1
ATOM 1259 C CA . THR A 1 165 ? -0.115 -7.359 -9.586 1 88 165 THR A CA 1
ATOM 1260 C C . THR A 1 165 ? -0.677 -6.676 -10.828 1 88 165 THR A C 1
ATOM 1262 O O . THR A 1 165 ? -1.25 -7.332 -11.703 1 88 165 THR A O 1
ATOM 1265 N N . CYS A 1 166 ? -0.518 -5.41 -10.898 1 84.12 166 CYS A N 1
ATOM 1266 C CA . CYS A 1 166 ? -1 -4.629 -12.031 1 84.12 166 CYS A CA 1
ATOM 1267 C C . CYS A 1 166 ? -0.283 -5.031 -13.312 1 84.12 166 CYS A C 1
ATOM 1269 O O . CYS A 1 166 ? -0.821 -4.859 -14.414 1 84.12 166 CYS A O 1
ATOM 1271 N N . SER A 1 167 ? 0.809 -5.422 -13.109 1 80.19 167 SER A N 1
ATOM 1272 C CA . SER A 1 167 ? 1.603 -5.793 -14.281 1 80.19 167 SER A CA 1
ATOM 1273 C C . SER A 1 167 ? 1.2 -7.164 -14.805 1 80.19 167 SER A C 1
ATOM 1275 O O . SER A 1 167 ? 1.477 -7.496 -15.961 1 80.19 167 SER A O 1
ATOM 1277 N N . LEU A 1 168 ? 0.755 -7.977 -13.812 1 73.75 168 LEU A N 1
ATOM 1278 C CA . LEU A 1 168 ? 0.349 -9.312 -14.227 1 73.75 168 LEU A CA 1
ATOM 1279 C C . LEU A 1 168 ? -0.774 -9.242 -15.258 1 73.75 168 LEU A C 1
ATOM 1281 O O . LEU A 1 168 ? -0.895 -10.117 -16.109 1 73.75 168 LEU A O 1
ATOM 1285 N N . SER A 1 169 ? -1.792 -8.266 -15.016 1 58.28 169 SER A N 1
ATOM 1286 C CA . SER A 1 169 ? -2.828 -8.086 -16.031 1 58.28 169 SER A CA 1
ATOM 1287 C C . SER A 1 169 ? -2.229 -7.648 -17.359 1 58.28 169 SER A C 1
ATOM 1289 O O . SER A 1 169 ? -2.939 -7.145 -18.234 1 58.28 169 SER A O 1
ATOM 1291 N N . LEU A 1 170 ? -0.862 -7.555 -17.422 1 49.25 170 LEU A N 1
ATOM 1292 C CA . LEU A 1 170 ? -0.26 -7.602 -18.75 1 49.25 170 LEU A CA 1
ATOM 1293 C C . LEU A 1 170 ? -1.228 -8.203 -19.766 1 49.25 170 LEU A C 1
ATOM 1295 O O . LEU A 1 170 ? -0.861 -8.43 -20.922 1 49.25 170 LEU A O 1
ATOM 1299 N N . PHE A 1 171 ? -1.994 -8.797 -19.391 1 43.47 171 PHE A N 1
ATOM 1300 C CA . PHE A 1 171 ? -2.76 -9.469 -20.438 1 43.47 171 PHE A CA 1
ATOM 1301 C C . PHE A 1 171 ? -3.295 -8.461 -21.453 1 43.47 171 PHE A C 1
ATOM 1303 O O . PHE A 1 171 ? -4.195 -8.773 -22.234 1 43.47 171 PHE A O 1
ATOM 1310 N N . HIS A 1 172 ? -3.09 -7.215 -21.281 1 39.69 172 HIS A N 1
ATOM 1311 C CA . HIS A 1 172 ? -3.346 -6.492 -22.531 1 39.69 172 HIS A CA 1
ATOM 1312 C C . HIS A 1 172 ? -2.891 -7.301 -23.734 1 39.69 172 HIS A C 1
ATOM 1314 O O . HIS A 1 172 ? -1.842 -7.945 -23.703 1 39.69 172 HIS A O 1
ATOM 1320 N N . SER A 1 173 ? -3.695 -7.703 -24.656 1 34.94 173 SER A N 1
ATOM 1321 C CA . SER A 1 173 ? -3.41 -7.516 -26.078 1 34.94 173 SER A CA 1
ATOM 1322 C C . SER A 1 173 ? -2.463 -6.344 -26.297 1 34.94 173 SER A C 1
ATOM 1324 O O . SER A 1 173 ? -2.822 -5.191 -26.047 1 34.94 173 SER A O 1
ATOM 1326 N N . PHE A 1 174 ? -1.263 -6.008 -25.812 1 27.77 174 PHE A N 1
ATOM 1327 C CA . PHE A 1 174 ? -0.499 -5.195 -26.766 1 27.77 174 PHE A CA 1
ATOM 1328 C C . PHE A 1 174 ? -0.966 -5.441 -28.188 1 27.77 174 PHE A C 1
ATOM 1330 O O . PHE A 1 174 ? -0.768 -6.527 -28.734 1 27.77 174 PHE A O 1
ATOM 1337 N N . SER A 1 175 ? -2.066 -5.254 -28.656 1 25.91 175 SER A N 1
ATOM 1338 C CA . SER A 1 175 ? -2.152 -4.984 -30.094 1 25.91 175 SER A CA 1
ATOM 1339 C C . SER A 1 175 ? -0.971 -4.148 -30.562 1 25.91 175 SER A C 1
ATOM 1341 O O . SER A 1 175 ? -0.746 -3.041 -30.078 1 25.91 175 SER A O 1
ATOM 1343 N N . SER A 1 176 ? 0.235 -4.668 -30.828 1 23.48 176 SER A N 1
ATOM 1344 C CA . SER A 1 176 ? 0.921 -4.258 -32.031 1 23.48 176 SER A CA 1
ATOM 1345 C C . SER A 1 176 ? -0.064 -3.732 -33.094 1 23.48 176 SER A C 1
ATOM 1347 O O . SER A 1 176 ? -0.249 -4.344 -34.125 1 23.48 176 SER A O 1
ATOM 1349 N N . SER A 1 177 ? -1.198 -2.971 -33 1 20.92 177 SER A N 1
ATOM 1350 C CA . SER A 1 177 ? -1.18 -2.193 -34.219 1 20.92 177 SER A CA 1
ATOM 1351 C C . SER A 1 177 ? -0.052 -1.166 -34.219 1 20.92 177 SER A C 1
ATOM 1353 O O . SER A 1 177 ? 0.261 -0.591 -33.156 1 20.92 177 SER A O 1
ATOM 1355 N N . MET B 1 1 ? -1.92 -2.906 9.367 1 70.31 1 MET B N 1
ATOM 1356 C CA . MET B 1 1 ? -2.711 -1.68 9.414 1 70.31 1 MET B CA 1
ATOM 1357 C C . MET B 1 1 ? -3.314 -1.475 10.797 1 70.31 1 MET B C 1
ATOM 1359 O O . MET B 1 1 ? -3.777 -2.43 11.422 1 70.31 1 MET B O 1
ATOM 1363 N N . PRO B 1 2 ? -3.242 -0.321 11.25 1 73.62 2 PRO B N 1
ATOM 1364 C CA . PRO B 1 2 ? -3.828 -0.088 12.57 1 73.62 2 PRO B CA 1
ATOM 1365 C C . PRO B 1 2 ? -5.324 -0.382 12.609 1 73.62 2 PRO B C 1
ATOM 1367 O O . PRO B 1 2 ? -6.047 -0.061 11.664 1 73.62 2 PRO B O 1
ATOM 1370 N N . GLY B 1 3 ? -5.676 -1 13.688 1 76.62 3 GLY B N 1
ATOM 1371 C CA . GLY B 1 3 ? -7.074 -1.358 13.867 1 76.62 3 GLY B CA 1
ATOM 1372 C C . GLY B 1 3 ? -8.008 -0.165 13.797 1 76.62 3 GLY B C 1
ATOM 1373 O O . GLY B 1 3 ? -9.086 -0.246 13.195 1 76.62 3 GLY B O 1
ATOM 1374 N N . ASP B 1 4 ? -7.586 0.93 14.328 1 78.38 4 ASP B N 1
ATOM 1375 C CA . ASP B 1 4 ? -8.414 2.131 14.359 1 78.38 4 ASP B CA 1
ATOM 1376 C C . ASP B 1 4 ? -8.648 2.67 12.945 1 78.38 4 ASP B C 1
ATOM 1378 O O . ASP B 1 4 ? -9.734 3.172 12.641 1 78.38 4 ASP B O 1
ATOM 1382 N N . LEU B 1 5 ? -7.695 2.602 12.188 1 81.5 5 LEU B N 1
ATOM 1383 C CA . LEU B 1 5 ? -7.844 3.062 10.805 1 81.5 5 LEU B CA 1
ATOM 1384 C C . LEU B 1 5 ? -8.789 2.154 10.031 1 81.5 5 LEU B C 1
ATOM 1386 O O . LEU B 1 5 ? -9.648 2.637 9.281 1 81.5 5 LEU B O 1
ATOM 1390 N N . SER B 1 6 ? -8.57 0.899 10.242 1 80.5 6 SER B N 1
ATOM 1391 C CA . SER B 1 6 ? -9.43 -0.071 9.57 1 80.5 6 SER B CA 1
ATOM 1392 C C . SER B 1 6 ? -10.891 0.132 9.953 1 80.5 6 SER B C 1
ATOM 1394 O O . SER B 1 6 ? -11.766 0.108 9.086 1 80.5 6 SER B O 1
ATOM 1396 N N . GLN B 1 7 ? -11.07 0.383 11.164 1 80.81 7 GLN B N 1
ATOM 1397 C CA . GLN B 1 7 ? -12.43 0.588 11.648 1 80.81 7 GLN B CA 1
ATOM 1398 C C . GLN B 1 7 ? -13.031 1.867 11.078 1 80.81 7 GLN B C 1
ATOM 1400 O O . GLN B 1 7 ? -14.219 1.904 10.734 1 80.81 7 GLN B O 1
ATOM 1405 N N . TRP B 1 8 ? -12.25 2.846 11.062 1 85.69 8 TRP B N 1
ATOM 1406 C CA . TRP B 1 8 ? -12.734 4.113 10.539 1 85.69 8 TRP B CA 1
ATOM 1407 C C . TRP B 1 8 ? -13.141 3.977 9.07 1 85.69 8 TRP B C 1
ATOM 1409 O O . TRP B 1 8 ? -14.195 4.469 8.664 1 85.69 8 TRP B O 1
ATOM 1419 N N . VAL B 1 9 ? -12.312 3.369 8.297 1 86.25 9 VAL B N 1
ATOM 1420 C CA . VAL B 1 9 ? -12.578 3.211 6.871 1 86.25 9 VAL B CA 1
ATOM 1421 C C . VAL B 1 9 ? -13.805 2.328 6.672 1 86.25 9 VAL B C 1
ATOM 1423 O O . VAL B 1 9 ? -14.656 2.615 5.82 1 86.25 9 VAL B O 1
ATOM 1426 N N . MET B 1 10 ? -13.93 1.363 7.422 1 83.44 10 MET B N 1
ATOM 1427 C CA . MET B 1 10 ? -15.055 0.443 7.305 1 83.44 10 MET B CA 1
ATOM 1428 C C . MET B 1 10 ? -16.359 1.14 7.652 1 83.44 10 MET B C 1
ATOM 1430 O O . MET B 1 10 ? -17.391 0.884 7.023 1 83.44 10 MET B O 1
ATOM 1434 N N . LYS B 1 11 ? -16.266 1.963 8.578 1 84.56 11 LYS B N 1
ATOM 1435 C CA . LYS B 1 11 ? -17.469 2.695 9 1 84.56 11 LYS B CA 1
ATOM 1436 C C . LYS B 1 11 ? -17.969 3.611 7.891 1 84.56 11 LYS B C 1
ATOM 1438 O O . LYS B 1 11 ? -19.156 3.926 7.84 1 84.56 11 LYS B O 1
ATOM 1443 N N . HIS B 1 12 ? -17.125 3.945 6.996 1 88.5 12 HIS B N 1
ATOM 1444 C CA . HIS B 1 12 ? -17.5 4.91 5.969 1 88.5 12 HIS B CA 1
ATOM 1445 C C . HIS B 1 12 ? -17.734 4.227 4.629 1 88.5 12 HIS B C 1
ATOM 1447 O O . HIS B 1 12 ? -17.984 4.895 3.619 1 88.5 12 HIS B O 1
ATOM 1453 N N . TYR B 1 13 ? -17.625 3 4.652 1 89.81 13 TYR B N 1
ATOM 1454 C CA . TYR B 1 13 ? -17.984 2.25 3.451 1 89.81 13 TYR B CA 1
ATOM 1455 C C . TYR B 1 13 ? -19.438 1.82 3.488 1 89.81 13 TYR B C 1
ATOM 1457 O O . TYR B 1 13 ? -19.906 1.247 4.477 1 89.81 13 TYR B O 1
ATOM 1465 N N . ASP B 1 14 ? -20.156 2.113 2.412 1 90.56 14 ASP B N 1
ATOM 1466 C CA . ASP B 1 14 ? -21.547 1.688 2.234 1 90.56 14 ASP B CA 1
ATOM 1467 C C . ASP B 1 14 ? -21.641 0.544 1.226 1 90.56 14 ASP B C 1
ATOM 1469 O O . ASP B 1 14 ? -21.625 0.774 0.015 1 90.56 14 ASP B O 1
ATOM 1473 N N . PRO B 1 15 ? -21.812 -0.558 1.689 1 88 15 PRO B N 1
ATOM 1474 C CA . PRO B 1 15 ? -21.828 -1.707 0.781 1 88 15 PRO B CA 1
ATOM 1475 C C . PRO B 1 15 ? -23.047 -1.703 -0.147 1 88 15 PRO B C 1
ATOM 1477 O O . PRO B 1 15 ? -23.016 -2.332 -1.208 1 88 15 PRO B O 1
ATOM 1480 N N . GLU B 1 16 ? -24.141 -1.125 0.206 1 89.62 16 GLU B N 1
ATOM 1481 C CA . GLU B 1 16 ? -25.344 -1.094 -0.622 1 89.62 16 GLU B CA 1
ATOM 1482 C C . GLU B 1 16 ? -25.094 -0.338 -1.925 1 89.62 16 GLU B C 1
ATOM 1484 O O . GLU B 1 16 ? -25.578 -0.739 -2.982 1 89.62 16 GLU B O 1
ATOM 1489 N N . ILE B 1 17 ? -24.312 0.722 -1.851 1 91.94 17 ILE B N 1
ATOM 1490 C CA . ILE B 1 17 ? -24.062 1.522 -3.043 1 91.94 17 ILE B CA 1
ATOM 1491 C C . ILE B 1 17 ? -22.609 1.352 -3.482 1 91.94 17 ILE B C 1
ATOM 1493 O O . ILE B 1 17 ? -22.188 1.921 -4.492 1 91.94 17 ILE B O 1
ATOM 1497 N N . SER B 1 18 ? -21.781 0.633 -2.705 1 90.5 18 SER B N 1
ATOM 1498 C CA . SER B 1 18 ? -20.359 0.368 -2.971 1 90.5 18 SER B CA 1
ATOM 1499 C C . SER B 1 18 ? -19.562 1.663 -3.059 1 90.5 18 SER B C 1
ATOM 1501 O O . SER B 1 18 ? -18.875 1.906 -4.047 1 90.5 18 SER B O 1
ATOM 1503 N N . GLN B 1 19 ? -19.766 2.441 -2.061 1 92.31 19 GLN B N 1
ATOM 1504 C CA . GLN B 1 19 ? -19.078 3.725 -2.016 1 92.31 19 GLN B CA 1
ATOM 1505 C C . GLN B 1 19 ? -18.547 4.016 -0.615 1 92.31 19 GLN B C 1
ATOM 1507 O O . GLN B 1 19 ? -19.141 3.6 0.38 1 92.31 19 GLN B O 1
ATOM 1512 N N . LEU B 1 20 ? -17.375 4.668 -0.588 1 89.69 20 LEU B N 1
ATOM 1513 C CA . LEU B 1 20 ? -16.922 5.336 0.626 1 89.69 20 LEU B CA 1
ATOM 1514 C C . LEU B 1 20 ? -17.562 6.707 0.769 1 89.69 20 LEU B C 1
ATOM 1516 O O . LEU B 1 20 ? -17.469 7.543 -0.131 1 89.69 20 LEU B O 1
ATOM 1520 N N . VAL B 1 21 ? -18.266 6.82 1.794 1 90.38 21 VAL B N 1
ATOM 1521 C CA . VAL B 1 21 ? -18.938 8.094 2.031 1 90.38 21 VAL B CA 1
ATOM 1522 C C . VAL B 1 21 ? -18.188 8.875 3.111 1 90.38 21 VAL B C 1
ATOM 1524 O O . VAL B 1 21 ? -18.328 8.586 4.301 1 90.38 21 VAL B O 1
ATOM 1527 N N . ILE B 1 22 ? -17.469 9.852 2.652 1 85.56 22 ILE B N 1
ATOM 1528 C CA . ILE B 1 22 ? -16.656 10.664 3.553 1 85.56 22 ILE B CA 1
ATOM 1529 C C . ILE B 1 22 ? -17.344 11.992 3.826 1 85.56 22 ILE B C 1
ATOM 1531 O O . ILE B 1 22 ? -17.641 12.75 2.898 1 85.56 22 ILE B O 1
ATOM 1535 N N . PRO B 1 23 ? -17.547 12.234 4.996 1 82.44 23 PRO B N 1
ATOM 1536 C CA . PRO B 1 23 ? -18.234 13.484 5.316 1 82.44 23 PRO B CA 1
ATOM 1537 C C . PRO B 1 23 ? -17.547 14.711 4.723 1 82.44 23 PRO B C 1
ATOM 1539 O O . PRO B 1 23 ? -16.328 14.836 4.812 1 82.44 23 PRO B O 1
ATOM 1542 N N . GLU B 1 24 ? -18.312 15.531 3.979 1 77.69 24 GLU B N 1
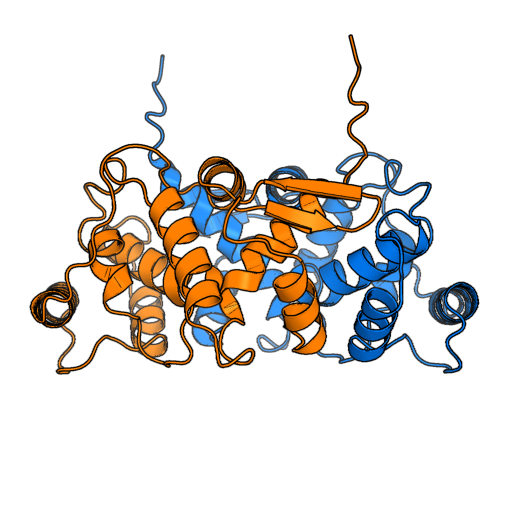ATOM 1543 C CA . GLU B 1 24 ? -17.906 16.828 3.432 1 77.69 24 GLU B CA 1
ATOM 1544 C C . GLU B 1 24 ? -16.969 16.641 2.244 1 77.69 24 GLU B C 1
ATOM 1546 O O . GLU B 1 24 ? -16.5 17.625 1.653 1 77.69 24 GLU B O 1
ATOM 1551 N N . ARG B 1 25 ? -16.656 15.477 1.946 1 78.06 25 ARG B N 1
ATOM 1552 C CA . ARG B 1 25 ? -15.781 15.219 0.8 1 78.06 25 ARG B CA 1
ATOM 1553 C C . ARG B 1 25 ? -16.562 14.57 -0.34 1 78.06 25 ARG B C 1
ATOM 1555 O O . ARG B 1 25 ? -16.203 14.719 -1.51 1 78.06 25 ARG B O 1
ATOM 1562 N N . GLY B 1 26 ? -17.531 13.797 0.119 1 83.19 26 GLY B N 1
ATOM 1563 C CA . GLY B 1 26 ? -18.359 13.188 -0.91 1 83.19 26 GLY B CA 1
ATOM 1564 C C . GLY B 1 26 ? -18.219 11.68 -0.976 1 83.19 26 GLY B C 1
ATOM 1565 O O . GLY B 1 26 ? -17.969 11.031 0.043 1 83.19 26 GLY B O 1
ATOM 1566 N N . LYS B 1 27 ? -18.562 11.234 -2.164 1 89.19 27 LYS B N 1
ATOM 1567 C CA . LYS B 1 27 ? -18.625 9.789 -2.352 1 89.19 27 LYS B CA 1
ATOM 1568 C C . LYS B 1 27 ? -17.531 9.297 -3.293 1 89.19 27 LYS B C 1
ATOM 1570 O O . LYS B 1 27 ? -17.25 9.938 -4.309 1 89.19 27 LYS B O 1
ATOM 1575 N N . ILE B 1 28 ? -16.844 8.25 -2.842 1 90.88 28 ILE B N 1
ATOM 1576 C CA . ILE B 1 28 ? -15.797 7.621 -3.625 1 90.88 28 ILE B CA 1
ATOM 1577 C C . ILE B 1 28 ? -16.25 6.23 -4.066 1 90.88 28 ILE B C 1
ATOM 1579 O O . ILE B 1 28 ? -16.5 5.355 -3.23 1 90.88 28 ILE B O 1
ATOM 1583 N N . PRO B 1 29 ? -16.406 6.039 -5.367 1 92.44 29 PRO B N 1
ATOM 1584 C CA . PRO B 1 29 ? -16.844 4.723 -5.836 1 92.44 29 PRO B CA 1
ATOM 1585 C C . PRO B 1 29 ? -15.828 3.621 -5.535 1 92.44 29 PRO B C 1
ATOM 1587 O O . PRO B 1 29 ? -14.625 3.822 -5.707 1 92.44 29 PRO B O 1
ATOM 1590 N N . VAL B 1 30 ? -16.312 2.609 -4.965 1 92.06 30 VAL B N 1
ATOM 1591 C CA . VAL B 1 30 ? -15.547 1.38 -4.777 1 92.06 30 VAL B CA 1
ATOM 1592 C C . VAL B 1 30 ? -16.188 0.25 -5.586 1 92.06 30 VAL B C 1
ATOM 1594 O O . VAL B 1 30 ? -16.812 -0.642 -5.027 1 92.06 30 VAL B O 1
ATOM 1597 N N . ASP B 1 31 ? -15.938 0.299 -6.867 1 93.5 31 ASP B N 1
ATOM 1598 C CA . ASP B 1 31 ? -16.547 -0.649 -7.797 1 93.5 31 ASP B CA 1
ATOM 1599 C C . ASP B 1 31 ? -15.469 -1.389 -8.602 1 93.5 31 ASP B C 1
ATOM 1601 O O . ASP B 1 31 ? -14.273 -1.233 -8.344 1 93.5 31 ASP B O 1
ATOM 1605 N N . ALA B 1 32 ? -15.953 -2.18 -9.492 1 93.62 32 ALA B N 1
ATOM 1606 C CA . ALA B 1 32 ? -15.039 -2.996 -10.281 1 93.62 32 ALA B CA 1
ATOM 1607 C C . ALA B 1 32 ? -14.055 -2.125 -11.055 1 93.62 32 ALA B C 1
ATOM 1609 O O . ALA B 1 32 ? -12.883 -2.488 -11.211 1 93.62 32 ALA B O 1
ATOM 1610 N N . ALA B 1 33 ? -14.492 -1.009 -11.508 1 92.62 33 ALA B N 1
ATOM 1611 C CA . ALA B 1 33 ? -13.633 -0.107 -12.266 1 92.62 33 ALA B CA 1
ATOM 1612 C C . ALA B 1 33 ? -12.508 0.44 -11.391 1 92.62 33 ALA B C 1
ATOM 1614 O O . ALA B 1 33 ? -11.375 0.589 -11.844 1 92.62 33 ALA B O 1
ATOM 1615 N N . SER B 1 34 ? -12.844 0.772 -10.188 1 90.44 34 SER B N 1
ATOM 1616 C CA . SER B 1 34 ? -11.828 1.274 -9.273 1 90.44 34 SER B CA 1
ATOM 1617 C C . SER B 1 34 ? -10.797 0.196 -8.945 1 90.44 34 SER B C 1
ATOM 1619 O O . SER B 1 34 ? -9.602 0.479 -8.844 1 90.44 34 SER B O 1
ATOM 1621 N N . VAL B 1 35 ? -11.234 -0.994 -8.727 1 90.81 35 VAL B N 1
ATOM 1622 C CA . VAL B 1 35 ? -10.328 -2.102 -8.453 1 90.81 35 VAL B CA 1
ATOM 1623 C C . VAL B 1 35 ? -9.391 -2.307 -9.641 1 90.81 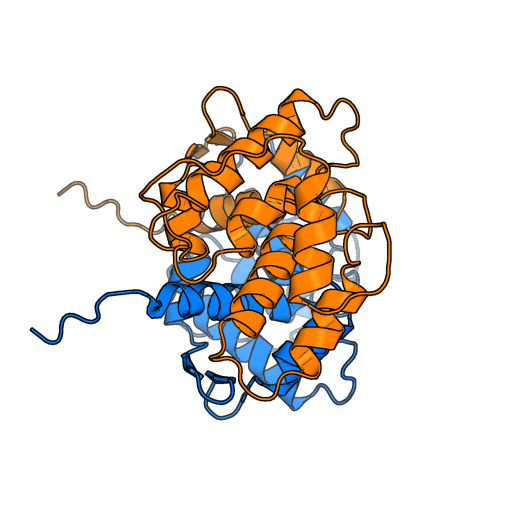35 VAL B C 1
ATOM 1625 O O . VAL B 1 35 ? -8.188 -2.506 -9.461 1 90.81 35 VAL B O 1
ATOM 1628 N N . HIS B 1 36 ? -9.969 -2.234 -10.82 1 91.25 36 HIS B N 1
ATOM 1629 C CA . HIS B 1 36 ? -9.172 -2.389 -12.031 1 91.25 36 HIS B CA 1
ATOM 1630 C C . HIS B 1 36 ? -8.109 -1.303 -12.133 1 91.25 36 HIS B C 1
ATOM 1632 O O . HIS B 1 36 ? -6.961 -1.584 -12.484 1 91.25 36 HIS B O 1
ATOM 1638 N N . ARG B 1 37 ? -8.477 -0.171 -11.844 1 88.25 37 ARG B N 1
ATOM 1639 C CA . ARG B 1 37 ? -7.559 0.958 -11.953 1 88.25 37 ARG B CA 1
ATOM 1640 C C . ARG B 1 37 ? -6.371 0.792 -11.008 1 88.25 37 ARG B C 1
ATOM 1642 O O . ARG B 1 37 ? -5.242 1.15 -11.359 1 88.25 37 ARG B O 1
ATOM 1649 N N . ILE B 1 38 ? -6.613 0.255 -9.898 1 87 38 ILE B N 1
ATOM 1650 C CA . ILE B 1 38 ? -5.586 0.194 -8.867 1 87 38 ILE B CA 1
ATOM 1651 C C . ILE B 1 38 ? -4.773 -1.091 -9.023 1 87 38 ILE B C 1
ATOM 1653 O O . ILE B 1 38 ? -3.545 -1.07 -8.938 1 87 38 ILE B O 1
ATOM 1657 N N . TRP B 1 39 ? -5.445 -2.188 -9.25 1 88.88 39 TRP B N 1
ATOM 1658 C CA . TRP B 1 39 ? -4.785 -3.486 -9.156 1 88.88 39 TRP B CA 1
ATOM 1659 C C . TRP B 1 39 ? -4.543 -4.074 -10.539 1 88.88 39 TRP B C 1
ATOM 1661 O O . TRP B 1 39 ? -3.787 -5.039 -10.688 1 88.88 39 TRP B O 1
ATOM 1671 N N . GLY B 1 40 ? -5.23 -3.555 -11.547 1 87.12 40 GLY B N 1
ATOM 1672 C CA . GLY B 1 40 ? -5.027 -4.031 -12.906 1 87.12 40 GLY B CA 1
ATOM 1673 C C . GLY B 1 40 ? -5.672 -5.379 -13.164 1 87.12 40 GLY B C 1
ATOM 1674 O O . GLY B 1 40 ? -5.324 -6.062 -14.133 1 87.12 40 GLY B O 1
ATOM 1675 N N . LEU B 1 41 ? -6.582 -5.77 -12.344 1 89.31 41 LEU B N 1
ATOM 1676 C CA . LEU B 1 41 ? -7.246 -7.062 -12.492 1 89.31 41 LEU B CA 1
ATOM 1677 C C . LEU B 1 41 ? -8.289 -7.012 -13.602 1 89.31 41 LEU B C 1
ATOM 1679 O O . LEU B 1 41 ? -8.75 -5.93 -13.977 1 89.31 41 LEU B O 1
ATOM 1683 N N . PRO B 1 42 ? -8.656 -8.133 -14.148 1 89 42 PRO B N 1
ATOM 1684 C CA . PRO B 1 42 ? -9.664 -8.156 -15.203 1 89 42 PRO B CA 1
ATOM 1685 C C . PRO B 1 42 ? -11.031 -7.672 -14.719 1 89 42 PRO B C 1
ATOM 1687 O O . PRO B 1 42 ? -11.523 -8.125 -13.688 1 89 42 PRO B O 1
ATOM 1690 N N . ASN B 1 43 ? -11.57 -6.758 -15.453 1 92.44 43 ASN B N 1
ATOM 1691 C CA . ASN B 1 43 ? -12.828 -6.121 -15.07 1 92.44 43 ASN B CA 1
ATOM 1692 C C . ASN B 1 43 ? -13.938 -6.441 -16.062 1 92.44 43 ASN B C 1
ATOM 1694 O O . ASN B 1 43 ? -14.898 -5.676 -16.203 1 92.44 43 ASN B O 1
ATOM 1698 N N . LYS B 1 44 ? -13.727 -7.426 -16.828 1 89.19 44 LYS B N 1
ATOM 1699 C CA . LYS B 1 44 ? -14.711 -7.902 -17.797 1 89.19 44 LYS B CA 1
ATOM 1700 C C . LYS B 1 44 ? -14.828 -9.422 -17.766 1 89.19 44 LYS B C 1
ATOM 1702 O O . LYS B 1 44 ? -14 -10.102 -17.156 1 89.19 44 LYS B O 1
ATOM 1707 N N . GLY B 1 45 ? -15.922 -9.859 -18.375 1 89.12 45 GLY B N 1
ATOM 1708 C CA . GLY B 1 45 ? -16.078 -11.297 -18.484 1 89.12 45 GLY B CA 1
ATOM 1709 C C . GLY B 1 45 ? -17.094 -11.867 -17.516 1 89.12 45 GLY B C 1
ATOM 1710 O O . GLY B 1 45 ? -18 -11.156 -17.062 1 89.12 45 GLY B O 1
ATOM 1711 N N . ARG B 1 46 ? -16.938 -13.164 -17.25 1 88.12 46 ARG B N 1
ATOM 1712 C CA . ARG B 1 46 ? -17.906 -13.891 -16.453 1 88.12 46 ARG B CA 1
ATOM 1713 C C . ARG B 1 46 ? -17.703 -13.633 -14.961 1 88.12 46 ARG B C 1
ATOM 1715 O O . ARG B 1 46 ? -16.578 -13.398 -14.516 1 88.12 46 ARG B O 1
ATOM 1722 N N . LYS B 1 47 ? -18.703 -13.773 -14.289 1 88.06 47 LYS B N 1
ATOM 1723 C CA . LYS B 1 47 ? -18.672 -13.664 -12.828 1 88.06 47 LYS B CA 1
ATOM 1724 C C . LYS B 1 47 ? -17.906 -14.828 -12.211 1 88.06 47 LYS B C 1
ATOM 1726 O O . LYS B 1 47 ? -18.016 -15.969 -12.664 1 88.06 47 LYS B O 1
ATOM 1731 N N . VAL B 1 48 ? -17.078 -14.391 -11.234 1 85.12 48 VAL B N 1
ATOM 1732 C CA . VAL B 1 48 ? -16.438 -15.43 -10.445 1 85.12 48 VAL B CA 1
ATOM 1733 C C . VAL B 1 48 ? -17.438 -16.047 -9.477 1 85.12 48 VAL B C 1
ATOM 1735 O O . VAL B 1 48 ? -17.984 -15.352 -8.609 1 85.12 48 VAL B O 1
ATOM 1738 N N . CYS B 1 49 ? -17.766 -17.203 -9.727 1 76.06 49 CYS B N 1
ATOM 1739 C CA . CYS B 1 49 ? -18.781 -17.875 -8.898 1 76.06 49 CYS B CA 1
ATOM 1740 C C . CYS B 1 49 ? -18.125 -18.922 -7.996 1 76.06 49 CYS B C 1
ATOM 1742 O O . CYS B 1 49 ? -17.344 -19.75 -8.461 1 76.06 49 CYS B O 1
ATOM 1744 N N . TYR B 1 50 ? -18.281 -18.516 -6.699 1 68.88 50 TYR B N 1
ATOM 1745 C CA . TYR B 1 50 ? -17.875 -19.547 -5.77 1 68.88 50 TYR B CA 1
ATOM 1746 C C . TYR B 1 50 ? -19.062 -20.422 -5.359 1 68.88 50 TYR B C 1
ATOM 1748 O O . TYR B 1 50 ? -20.078 -19.906 -4.895 1 68.88 50 TYR B O 1
ATOM 1756 N N . GLU B 1 51 ? -19.047 -21.469 -5.934 1 62.69 51 GLU B N 1
ATOM 1757 C CA . GLU B 1 51 ? -19.953 -22.5 -5.406 1 62.69 51 GLU B CA 1
ATOM 1758 C C . GLU B 1 51 ? -19.234 -23.422 -4.434 1 62.69 51 GLU B C 1
ATOM 1760 O O . GLU B 1 51 ? -18.125 -23.891 -4.715 1 62.69 51 GLU B O 1
ATOM 1765 N N . LYS B 1 52 ? -19.594 -23.125 -3.17 1 60.69 52 LYS B N 1
ATOM 1766 C CA . LYS B 1 52 ? -18.969 -23.969 -2.156 1 60.69 52 LYS B CA 1
ATOM 1767 C C . LYS B 1 52 ? -18.766 -25.391 -2.67 1 60.69 52 LYS B C 1
ATOM 1769 O O . LYS B 1 52 ? -19.656 -26.234 -2.545 1 60.69 52 LYS B O 1
ATOM 1774 N N . ARG B 1 53 ? -18.141 -25.531 -3.494 1 57.03 53 ARG B N 1
ATOM 1775 C CA . ARG B 1 53 ? -17.875 -26.906 -3.889 1 57.03 53 ARG B CA 1
ATOM 1776 C C . ARG B 1 53 ? -16.578 -27.422 -3.254 1 57.03 53 ARG B C 1
ATOM 1778 O O . ARG B 1 53 ? -15.555 -26.734 -3.287 1 57.03 53 ARG B O 1
ATOM 1785 N N . ALA B 1 54 ? -16.672 -28.359 -2.469 1 56.78 54 ALA B N 1
ATOM 1786 C CA . ALA B 1 54 ? -15.586 -29.109 -1.858 1 56.78 54 ALA B CA 1
ATOM 1787 C C . ALA B 1 54 ? -14.484 -29.391 -2.875 1 56.78 54 ALA B C 1
ATOM 1789 O O . ALA B 1 54 ? -13.312 -29.5 -2.514 1 56.78 54 ALA B O 1
ATOM 1790 N N . ASP B 1 55 ? -14.781 -29.141 -3.955 1 79.75 55 ASP B N 1
ATOM 1791 C CA . ASP B 1 55 ? -13.891 -29.672 -4.977 1 79.75 55 ASP B CA 1
ATOM 1792 C C . ASP B 1 55 ? -12.812 -28.656 -5.355 1 79.75 55 ASP B C 1
ATOM 1794 O O . ASP B 1 55 ? -11.742 -29.016 -5.836 1 79.75 55 ASP B O 1
ATOM 1798 N N . TYR B 1 56 ? -12.945 -27.484 -4.941 1 81.06 56 TYR B N 1
ATOM 1799 C CA . TYR B 1 56 ? -11.953 -26.5 -5.371 1 81.06 56 TYR B CA 1
ATOM 1800 C C . TYR B 1 56 ? -10.656 -26.641 -4.586 1 81.06 56 TYR B C 1
ATOM 1802 O O . TYR B 1 56 ? -9.57 -26.531 -5.148 1 81.06 56 TYR B O 1
ATOM 1810 N N . THR B 1 57 ? -10.852 -26.922 -3.381 1 87.06 57 THR B N 1
ATOM 1811 C CA . THR B 1 57 ? -9.672 -27.094 -2.545 1 87.06 57 THR B CA 1
ATOM 1812 C C . THR B 1 57 ? -8.844 -28.297 -3.014 1 87.06 57 THR B C 1
ATOM 1814 O O . THR B 1 57 ? -7.629 -28.203 -3.168 1 87.06 57 THR B O 1
ATOM 1817 N N . SER B 1 58 ? -9.578 -29.375 -3.176 1 87.12 58 SER B N 1
ATOM 1818 C CA . SER B 1 58 ? -8.891 -30.578 -3.643 1 87.12 58 SER B CA 1
ATOM 1819 C C . SER B 1 58 ? -8.242 -30.344 -5.004 1 87.12 58 SER B C 1
ATOM 1821 O O . SER B 1 58 ? -7.125 -30.812 -5.25 1 87.12 58 SER B O 1
ATOM 1823 N N . GLN B 1 59 ? -8.875 -29.734 -5.906 1 86.31 59 GLN B N 1
ATOM 1824 C CA . GLN B 1 59 ? -8.344 -29.453 -7.234 1 86.31 59 GLN B CA 1
ATOM 1825 C C . GLN B 1 59 ? -7.109 -28.547 -7.152 1 86.31 59 GLN B C 1
ATOM 1827 O O . GLN B 1 59 ? -6.109 -28.797 -7.824 1 86.31 59 GLN B O 1
ATOM 1832 N N . MET B 1 60 ? -7.195 -27.5 -6.34 1 86.19 60 MET B N 1
ATOM 1833 C CA . MET B 1 60 ? -6.066 -26.594 -6.16 1 86.19 60 MET B CA 1
ATOM 1834 C C . MET B 1 60 ? -4.855 -27.328 -5.598 1 86.19 60 MET B C 1
ATOM 1836 O O . MET B 1 60 ? -3.732 -27.141 -6.062 1 86.19 60 MET B O 1
ATOM 1840 N N . ASN B 1 61 ? -5.184 -28.141 -4.668 1 89.19 61 ASN B N 1
ATOM 1841 C CA . ASN B 1 61 ? -4.105 -28.922 -4.07 1 89.19 61 ASN B CA 1
ATOM 1842 C C . ASN B 1 61 ? -3.453 -29.844 -5.09 1 89.19 61 ASN B C 1
ATOM 1844 O O . ASN B 1 61 ? -2.236 -30.031 -5.074 1 89.19 61 ASN B O 1
ATOM 1848 N N . THR B 1 62 ? -4.242 -30.359 -5.898 1 87.38 62 THR B N 1
ATOM 1849 C CA . THR B 1 62 ? -3.729 -31.25 -6.938 1 87.38 62 THR B CA 1
ATOM 1850 C C . THR B 1 62 ? -2.873 -30.469 -7.938 1 87.38 62 THR B C 1
ATOM 1852 O O . THR B 1 62 ? -1.777 -30.906 -8.297 1 87.38 62 THR B O 1
ATOM 1855 N N . ILE B 1 63 ? -3.342 -29.312 -8.383 1 83.81 63 ILE B N 1
ATOM 1856 C CA . ILE B 1 63 ? -2.643 -28.469 -9.359 1 83.81 63 ILE B CA 1
ATOM 1857 C C . ILE B 1 63 ? -1.281 -28.062 -8.805 1 83.81 63 ILE B C 1
ATOM 1859 O O . ILE B 1 63 ? -0.285 -28.062 -9.531 1 83.81 63 ILE B O 1
ATOM 1863 N N . PHE B 1 64 ? -1.21 -27.844 -7.516 1 86.5 64 PHE B N 1
ATOM 1864 C CA . PHE B 1 64 ? 0.015 -27.312 -6.938 1 86.5 64 PHE B CA 1
ATOM 1865 C C . PHE B 1 64 ? 0.743 -28.375 -6.125 1 86.5 64 PHE B C 1
ATOM 1867 O O . PHE B 1 64 ? 1.719 -28.078 -5.434 1 86.5 64 PHE B O 1
ATOM 1874 N N . ASN B 1 65 ? 0.252 -29.562 -6.172 1 85.75 65 ASN B N 1
ATOM 1875 C CA . ASN B 1 65 ? 0.869 -30.719 -5.512 1 85.75 65 ASN B CA 1
ATOM 1876 C C . ASN B 1 65 ? 1.013 -30.484 -4.012 1 85.75 65 ASN B C 1
ATOM 1878 O O . ASN B 1 65 ? 2.098 -30.656 -3.453 1 85.75 65 ASN B O 1
ATOM 1882 N N . ILE B 1 66 ? -0.024 -30 -3.473 1 85.62 66 ILE B N 1
ATOM 1883 C CA . ILE B 1 66 ? -0.083 -29.812 -2.027 1 85.62 66 ILE B CA 1
ATOM 1884 C C . ILE B 1 66 ? -0.78 -31.016 -1.386 1 85.62 66 ILE B C 1
ATOM 1886 O O . ILE B 1 66 ? -1.895 -31.375 -1.775 1 85.62 66 ILE B O 1
ATOM 1890 N N . ASN B 1 67 ? -0.158 -31.562 -0.382 1 82.94 67 ASN B N 1
ATOM 1891 C CA . ASN B 1 67 ? -0.646 -32.781 0.237 1 82.94 67 ASN B CA 1
ATOM 1892 C C . ASN B 1 67 ? -1.413 -32.5 1.524 1 82.94 67 ASN B C 1
ATOM 1894 O O . ASN B 1 67 ? -1.032 -32.969 2.598 1 82.94 67 ASN B O 1
ATOM 1898 N N . THR B 1 68 ? -2.305 -31.719 1.475 1 82.69 68 THR B N 1
ATOM 1899 C CA . THR B 1 68 ? -3.191 -31.469 2.605 1 82.69 68 THR B CA 1
ATOM 1900 C C . THR B 1 68 ? -4.648 -31.453 2.154 1 82.69 68 THR B C 1
ATOM 1902 O O . THR B 1 68 ? -4.938 -31.328 0.963 1 82.69 68 THR B O 1
ATOM 1905 N N . LYS B 1 69 ? -5.598 -31.672 3.117 1 83.75 69 LYS B N 1
ATOM 1906 C CA . LYS B 1 69 ? -7.027 -31.641 2.828 1 83.75 69 LYS B CA 1
ATOM 1907 C C . LYS B 1 69 ? -7.566 -30.219 2.914 1 83.75 69 LYS B C 1
ATOM 1909 O O . LYS B 1 69 ? -8.625 -29.906 2.361 1 83.75 69 LYS B O 1
ATOM 1914 N N . SER B 1 70 ? -6.77 -29.406 3.543 1 88.06 70 SER B N 1
ATOM 1915 C CA . SER B 1 70 ? -7.199 -28.031 3.707 1 88.06 70 SER B CA 1
ATOM 1916 C C . SER B 1 70 ? -6.637 -27.141 2.6 1 88.06 70 SER B C 1
ATOM 1918 O O . SER B 1 70 ? -5.727 -27.547 1.875 1 88.06 70 SER B O 1
ATOM 1920 N N . SER B 1 71 ? -7.258 -25.969 2.436 1 90 71 SER B N 1
ATOM 1921 C CA . SER B 1 71 ? -6.738 -25 1.485 1 90 71 SER B CA 1
ATOM 1922 C C . SER B 1 71 ? -5.301 -24.609 1.824 1 90 71 SER B C 1
ATOM 1924 O O . SER B 1 71 ? -4.926 -24.562 2.998 1 90 71 SER B O 1
ATOM 1926 N N . PRO B 1 72 ? -4.52 -24.359 0.856 1 91.44 72 PRO B N 1
ATOM 1927 C CA . PRO B 1 72 ? -3.139 -23.953 1.111 1 91.44 72 PRO B CA 1
ATOM 1928 C C . PRO B 1 72 ? -3.045 -22.719 2.01 1 91.44 72 PRO B C 1
ATOM 1930 O O . PRO B 1 72 ? -3.871 -21.812 1.903 1 91.44 72 PRO B O 1
ATOM 1933 N N . THR B 1 73 ? -2.08 -22.75 2.832 1 90.81 73 THR B N 1
ATOM 1934 C CA . THR B 1 73 ? -1.812 -21.578 3.666 1 90.81 73 THR B CA 1
ATOM 1935 C C . THR B 1 73 ? -1.112 -20.5 2.861 1 90.81 73 THR B C 1
ATOM 1937 O O . THR B 1 73 ? -0.549 -20.766 1.798 1 90.81 73 THR B O 1
ATOM 1940 N N . LEU B 1 74 ? -1.132 -19.359 3.428 1 88.75 74 LEU B N 1
ATOM 1941 C CA . LEU B 1 74 ? -0.423 -18.234 2.807 1 88.75 74 LEU B CA 1
ATOM 1942 C C . LEU B 1 74 ? 1.076 -18.516 2.75 1 88.75 74 LEU B C 1
ATOM 1944 O O . LEU B 1 74 ? 1.735 -18.188 1.762 1 88.75 74 LEU B O 1
ATOM 1948 N N . THR B 1 75 ? 1.513 -19.156 3.754 1 88.25 75 THR B N 1
ATOM 1949 C CA . THR B 1 75 ? 2.93 -19.5 3.803 1 88.25 75 THR B CA 1
ATOM 1950 C C . THR B 1 75 ? 3.285 -20.469 2.686 1 88.25 75 THR B C 1
ATOM 1952 O O . THR B 1 75 ? 4.348 -20.359 2.068 1 88.25 75 THR B O 1
ATOM 1955 N N . ALA B 1 76 ? 2.424 -21.391 2.475 1 89.94 76 ALA B N 1
ATOM 1956 C CA . ALA B 1 76 ? 2.654 -22.359 1.406 1 89.94 76 ALA B CA 1
ATOM 1957 C C . ALA B 1 76 ? 2.68 -21.672 0.042 1 89.94 76 ALA B C 1
ATOM 1959 O O . ALA B 1 76 ? 3.527 -21.984 -0.799 1 89.94 76 ALA B O 1
ATOM 1960 N N . TRP B 1 77 ? 1.788 -20.75 -0.224 1 91.19 77 TRP B N 1
ATOM 1961 C CA . TRP B 1 77 ? 1.757 -20 -1.471 1 91.19 77 TRP B CA 1
ATOM 1962 C C . TRP B 1 77 ? 3.049 -19.203 -1.663 1 91.19 77 TRP B C 1
ATOM 1964 O O . TRP B 1 77 ? 3.625 -19.203 -2.754 1 91.19 77 TRP B O 1
ATOM 1974 N N . CYS B 1 78 ? 3.467 -18.562 -0.609 1 88.44 78 CYS B N 1
ATOM 1975 C CA . CYS B 1 78 ? 4.672 -17.75 -0.674 1 88.44 78 CYS B CA 1
ATOM 1976 C C . CYS B 1 78 ? 5.898 -18.609 -0.958 1 88.44 78 CYS B C 1
ATOM 1978 O O . CYS B 1 78 ? 6.781 -18.203 -1.72 1 88.44 78 CYS B O 1
ATOM 1980 N N . GLN B 1 79 ? 5.875 -19.797 -0.377 1 87.88 79 GLN B N 1
ATOM 1981 C CA . GLN B 1 79 ? 6.977 -20.719 -0.643 1 87.88 79 GLN B CA 1
ATOM 1982 C C . GLN B 1 79 ? 6.977 -21.172 -2.102 1 87.88 79 GLN B C 1
ATOM 1984 O O . GLN B 1 79 ? 8.039 -21.281 -2.721 1 87.88 79 GLN B O 1
ATOM 1989 N N . MET B 1 80 ? 5.855 -21.344 -2.613 1 88.25 80 MET B N 1
ATOM 1990 C CA . MET B 1 80 ? 5.746 -21.734 -4.016 1 88.25 80 MET B CA 1
ATOM 1991 C C . MET B 1 80 ? 6.281 -20.641 -4.93 1 88.25 80 MET B C 1
ATOM 1993 O O . MET B 1 80 ? 7 -20.922 -5.891 1 88.25 80 MET B O 1
ATOM 1997 N N . ILE B 1 81 ? 5.938 -19.469 -4.645 1 89.06 81 ILE B N 1
ATOM 1998 C CA . ILE B 1 81 ? 6.398 -18.328 -5.43 1 89.06 81 ILE B CA 1
ATOM 1999 C C . ILE B 1 81 ? 7.922 -18.25 -5.379 1 89.06 81 ILE B C 1
ATOM 2001 O O . ILE B 1 81 ? 8.57 -18.047 -6.406 1 89.06 81 ILE B O 1
ATOM 2005 N N . LYS B 1 82 ? 8.43 -18.453 -4.281 1 85.5 82 LYS B N 1
ATOM 2006 C CA . LYS B 1 82 ? 9.875 -18.391 -4.094 1 85.5 82 LYS B CA 1
ATOM 2007 C C . LYS B 1 82 ? 10.586 -19.469 -4.898 1 85.5 82 LYS B C 1
ATOM 2009 O O . LYS B 1 82 ? 11.68 -19.25 -5.414 1 85.5 82 LYS B O 1
ATOM 2014 N N . ASP B 1 83 ? 9.93 -20.547 -4.875 1 83.62 83 ASP B N 1
ATOM 2015 C CA . ASP B 1 83 ? 10.555 -21.719 -5.504 1 83.62 83 ASP B CA 1
ATOM 2016 C C . ASP B 1 83 ? 10.391 -21.672 -7.023 1 83.62 83 ASP B C 1
ATOM 2018 O O . ASP B 1 83 ? 11.078 -22.391 -7.746 1 83.62 83 ASP B O 1
ATOM 2022 N N . MET B 1 84 ? 9.539 -20.875 -7.418 1 79.12 84 MET B N 1
ATOM 2023 C CA . MET B 1 84 ? 9.25 -20.844 -8.852 1 79.12 84 MET B CA 1
ATOM 2024 C C . MET B 1 84 ? 10.289 -20.016 -9.594 1 79.12 84 MET B C 1
ATOM 2026 O O . MET B 1 84 ? 10.695 -18.953 -9.125 1 79.12 84 MET B O 1
ATOM 2030 N N . ALA B 1 85 ? 10.852 -20.609 -10.5 1 59.03 85 ALA B N 1
ATOM 2031 C CA . ALA B 1 85 ? 11.969 -20.062 -11.273 1 59.03 85 ALA B CA 1
ATOM 2032 C C . ALA B 1 85 ? 11.5 -18.922 -12.172 1 59.03 85 ALA B C 1
ATOM 2034 O O . ALA B 1 85 ? 12.273 -18 -12.461 1 59.03 85 ALA B O 1
ATOM 2035 N N . GLY B 1 86 ? 10.258 -19.156 -12.609 1 65.31 86 GLY B N 1
ATOM 2036 C CA . GLY B 1 86 ? 9.828 -18.219 -13.633 1 65.31 86 GLY B CA 1
ATOM 2037 C C . GLY B 1 86 ? 8.5 -17.562 -13.32 1 65.31 86 GLY B C 1
ATOM 2038 O O . GLY B 1 86 ? 7.48 -18.234 -13.195 1 65.31 86 GLY B O 1
ATOM 2039 N N . ALA B 1 87 ? 8.477 -16.328 -13.234 1 64.31 87 ALA B N 1
ATOM 2040 C CA . ALA B 1 87 ? 7.309 -15.547 -12.859 1 64.31 87 ALA B CA 1
ATOM 2041 C C . ALA B 1 87 ? 6.352 -15.383 -14.039 1 64.31 87 ALA B C 1
ATOM 2043 O O . ALA B 1 87 ? 5.344 -14.68 -13.93 1 64.31 87 ALA B O 1
ATOM 2044 N N . ALA B 1 88 ? 6.75 -16.125 -15.031 1 64.31 88 ALA B N 1
ATOM 2045 C CA . ALA B 1 88 ? 5.883 -16.016 -16.203 1 64.31 88 ALA B CA 1
ATOM 2046 C C . ALA B 1 88 ? 4.941 -17.219 -16.297 1 64.31 88 ALA B C 1
ATOM 2048 O O . ALA B 1 88 ? 3.982 -17.203 -17.062 1 64.31 88 ALA B O 1
ATOM 2049 N N . ASP B 1 89 ? 5.09 -18.078 -15.562 1 76.81 89 ASP B N 1
ATOM 2050 C CA . ASP B 1 89 ? 4.301 -19.297 -15.648 1 76.81 89 ASP B CA 1
ATOM 2051 C C . ASP B 1 89 ? 2.93 -19.109 -15.008 1 76.81 89 ASP B C 1
ATOM 2053 O O . ASP B 1 89 ? 2.768 -18.281 -14.102 1 76.81 89 ASP B O 1
ATOM 2057 N N . ASN B 1 90 ? 1.992 -19.891 -15.539 1 81.12 90 ASN B N 1
ATOM 2058 C CA . ASN B 1 90 ? 0.623 -19.859 -15.039 1 81.12 90 ASN B CA 1
ATOM 2059 C C . ASN B 1 90 ? 0.561 -20.203 -13.555 1 81.12 90 ASN B C 1
ATOM 2061 O O . ASN B 1 90 ? -0.281 -19.688 -12.82 1 81.12 90 ASN B O 1
ATOM 2065 N N . ASN B 1 91 ? 1.452 -21.078 -13.227 1 83.56 91 ASN B N 1
ATOM 2066 C CA . ASN B 1 91 ? 1.462 -21.469 -11.82 1 83.56 91 ASN B CA 1
ATOM 2067 C C . ASN B 1 91 ? 1.88 -20.312 -10.922 1 83.56 91 ASN B C 1
ATOM 2069 O O . ASN B 1 91 ? 1.323 -20.125 -9.844 1 83.56 91 ASN B O 1
ATOM 2073 N N . PHE B 1 92 ? 2.822 -19.594 -11.359 1 87.44 92 PHE B N 1
ATOM 2074 C CA . PHE B 1 92 ? 3.236 -18.406 -10.609 1 87.44 92 PHE B CA 1
ATOM 2075 C C . PHE B 1 92 ? 2.096 -17.406 -10.516 1 87.44 92 PHE B C 1
ATOM 2077 O O . PHE B 1 92 ? 1.818 -16.875 -9.438 1 87.44 92 PHE B O 1
ATOM 2084 N N . LEU B 1 93 ? 1.513 -17.234 -11.609 1 86 93 LEU B N 1
ATOM 2085 C CA . LEU B 1 93 ? 0.424 -16.266 -11.656 1 86 93 LEU B CA 1
ATOM 2086 C C . LEU B 1 93 ? -0.709 -16.672 -10.719 1 86 93 LEU B C 1
ATOM 2088 O O . LEU B 1 93 ? -1.271 -15.828 -10.016 1 86 93 LEU B O 1
ATOM 2092 N N . SER B 1 94 ? -0.998 -17.922 -10.773 1 88.88 94 SER B N 1
ATOM 2093 C CA . SER B 1 94 ? -2.049 -18.422 -9.891 1 88.88 94 SER B CA 1
ATOM 2094 C C . SER B 1 94 ? -1.675 -18.25 -8.43 1 88.88 94 SER B C 1
ATOM 2096 O O . SER B 1 94 ? -2.498 -17.812 -7.617 1 88.88 94 SER B O 1
ATOM 2098 N N . ALA B 1 95 ? -0.454 -18.594 -8.156 1 89.81 95 ALA B N 1
ATOM 2099 C CA . ALA B 1 95 ? 0.007 -18.469 -6.773 1 89.81 95 ALA B CA 1
ATOM 2100 C C . ALA B 1 95 ? 0.033 -17.016 -6.336 1 89.81 95 ALA B C 1
ATOM 2102 O O . ALA B 1 95 ? -0.376 -16.688 -5.219 1 89.81 95 ALA B O 1
ATOM 2103 N N . TRP B 1 96 ? 0.52 -16.172 -7.188 1 90.75 96 TRP B N 1
ATOM 2104 C CA . TRP B 1 96 ? 0.567 -14.758 -6.875 1 90.75 96 TRP B CA 1
ATOM 2105 C C . TRP B 1 96 ? -0.834 -14.203 -6.641 1 90.75 96 TRP B C 1
ATOM 2107 O O . TRP B 1 96 ? -1.061 -13.453 -5.688 1 90.75 96 TRP B O 1
ATOM 2117 N N . LEU B 1 97 ? -1.724 -14.555 -7.539 1 89.81 97 LEU B N 1
ATOM 2118 C CA . LEU B 1 97 ? -3.096 -14.07 -7.414 1 89.81 97 LEU B CA 1
ATOM 2119 C C . LEU B 1 97 ? -3.74 -14.594 -6.137 1 89.81 97 LEU B C 1
ATOM 2121 O O . LEU B 1 97 ? -4.508 -13.883 -5.484 1 89.81 97 LEU B O 1
ATOM 2125 N N . ALA B 1 98 ? -3.459 -15.781 -5.781 1 90.56 98 ALA B N 1
ATOM 2126 C CA . ALA B 1 98 ? -3.977 -16.344 -4.535 1 90.56 98 ALA B CA 1
ATOM 2127 C C . ALA B 1 98 ? -3.498 -15.531 -3.33 1 90.56 98 ALA B C 1
ATOM 2129 O O . ALA B 1 98 ? -4.277 -15.242 -2.422 1 90.56 98 ALA B O 1
ATOM 2130 N N . VAL B 1 99 ? -2.275 -15.156 -3.393 1 89.38 99 VAL B N 1
ATOM 2131 C CA . VAL B 1 99 ? -1.702 -14.383 -2.295 1 89.38 99 VAL B CA 1
ATOM 2132 C C . VAL B 1 99 ? -2.277 -12.969 -2.305 1 89.38 99 VAL B C 1
ATOM 2134 O O . VAL B 1 99 ? -2.66 -12.445 -1.257 1 89.38 99 VAL B O 1
ATOM 2137 N N . ALA B 1 100 ? -2.289 -12.367 -3.42 1 88.31 100 ALA B N 1
ATOM 2138 C CA . ALA B 1 100 ? -2.812 -11.008 -3.525 1 88.31 100 ALA B CA 1
ATOM 2139 C C . ALA B 1 100 ? -4.258 -10.938 -3.037 1 88.31 100 ALA B C 1
ATOM 2141 O O . ALA B 1 100 ? -4.625 -10.016 -2.305 1 88.31 100 ALA B O 1
ATOM 2142 N N . LEU B 1 101 ? -5.109 -11.883 -3.471 1 88.31 101 LEU B N 1
ATOM 2143 C CA . LEU B 1 101 ? -6.512 -11.914 -3.064 1 88.31 101 LEU B CA 1
ATOM 2144 C C . LEU B 1 101 ? -6.637 -12.172 -1.567 1 88.31 101 LEU B C 1
ATOM 2146 O O . LEU B 1 101 ? -7.383 -11.477 -0.874 1 88.31 101 LEU B O 1
ATOM 2150 N N . SER B 1 102 ? -5.832 -13.039 -1.062 1 87.62 102 SER B N 1
ATOM 2151 C CA . SER B 1 102 ? -5.984 -13.477 0.321 1 87.62 102 SER B CA 1
ATOM 2152 C C . SER B 1 102 ? -5.383 -12.469 1.293 1 87.62 102 SER B C 1
ATOM 2154 O O . SER B 1 102 ? -5.844 -12.344 2.43 1 87.62 102 SER B O 1
ATOM 2156 N N . CYS B 1 103 ? -4.469 -11.68 0.83 1 84.06 103 CYS B N 1
ATOM 2157 C CA . CYS B 1 103 ? -3.781 -10.758 1.732 1 84.06 103 CYS B CA 1
ATOM 2158 C C . CYS B 1 103 ? -4.352 -9.352 1.617 1 84.06 103 CYS B C 1
ATOM 2160 O O . CYS B 1 103 ? -4.398 -8.617 2.604 1 84.06 103 CYS B O 1
ATOM 2162 N N . PHE B 1 104 ? -4.82 -9.047 0.435 1 84.06 104 PHE B N 1
ATOM 2163 C CA . PHE B 1 104 ? -5.051 -7.621 0.243 1 84.06 104 PHE B CA 1
ATOM 2164 C C . PHE B 1 104 ? -6.48 -7.363 -0.213 1 84.06 104 PHE B C 1
ATOM 2166 O O . PHE B 1 104 ? -7.062 -6.324 0.108 1 84.06 104 PHE B O 1
ATOM 2173 N N . LEU B 1 105 ? -7.082 -8.211 -0.973 1 85.69 105 LEU B N 1
ATOM 2174 C CA . LEU B 1 105 ? -8.305 -7.871 -1.688 1 85.69 105 LEU B CA 1
ATOM 2175 C C . LEU B 1 105 ? -9.508 -8.602 -1.094 1 85.69 105 LEU B C 1
ATOM 2177 O O . LEU B 1 105 ? -10.625 -8.07 -1.092 1 85.69 105 LEU B O 1
ATOM 2181 N N . ALA B 1 106 ? -9.266 -9.75 -0.626 1 82.38 106 ALA B N 1
ATOM 2182 C CA . ALA B 1 106 ? -10.328 -10.539 -0.012 1 82.38 106 ALA B CA 1
ATOM 2183 C C . ALA B 1 106 ? -9.805 -11.359 1.158 1 82.38 106 ALA B C 1
ATOM 2185 O O . ALA B 1 106 ? -9.969 -12.578 1.19 1 82.38 106 ALA B O 1
ATOM 2186 N N . PRO B 1 107 ? -9.305 -10.648 2.059 1 78.62 107 PRO B N 1
ATOM 2187 C CA . PRO B 1 107 ? -8.711 -11.383 3.176 1 78.62 107 PRO B CA 1
ATOM 2188 C C . PRO B 1 107 ? -9.766 -11.969 4.117 1 78.62 107 PRO B C 1
ATOM 2190 O O . PRO B 1 107 ? -10.898 -11.477 4.16 1 78.62 107 PRO B O 1
ATOM 2193 N N . THR B 1 108 ? -9.375 -13.031 4.641 1 76.19 108 THR B N 1
ATOM 2194 C CA . THR B 1 108 ? -10.141 -13.625 5.727 1 76.19 108 THR B CA 1
ATOM 2195 C C . THR B 1 108 ? -9.305 -13.703 7 1 76.19 108 THR B C 1
ATOM 2197 O O . THR B 1 108 ? -8.133 -13.328 7 1 76.19 108 THR B O 1
ATOM 2200 N N . THR B 1 109 ? -9.82 -13.984 8.047 1 73.75 109 THR B N 1
ATOM 2201 C CA . THR B 1 109 ? -9.094 -14.125 9.305 1 73.75 109 THR B CA 1
ATOM 2202 C C . THR B 1 109 ? -8.297 -15.43 9.32 1 73.75 109 THR B C 1
ATOM 2204 O O . THR B 1 109 ? -7.434 -15.625 10.18 1 73.75 109 THR B O 1
ATOM 2207 N N . SER B 1 110 ? -8.5 -16.203 8.328 1 77 110 SER B N 1
ATOM 2208 C CA . SER B 1 110 ? -7.832 -17.5 8.273 1 77 110 SER B CA 1
ATOM 2209 C C . SER B 1 110 ? -6.414 -17.359 7.727 1 77 110 SER B C 1
ATOM 2211 O O . SER B 1 110 ? -6.137 -16.469 6.926 1 77 110 SER B O 1
ATOM 2213 N N . LEU B 1 111 ? -5.637 -18.219 8.227 1 81.12 111 LEU B N 1
ATOM 2214 C CA . LEU B 1 111 ? -4.293 -18.312 7.664 1 81.12 111 LEU B CA 1
ATOM 2215 C C . LEU B 1 111 ? -4.316 -19.047 6.324 1 81.12 111 LEU B C 1
ATOM 2217 O O . LEU B 1 111 ? -3.354 -18.969 5.559 1 81.12 111 LEU B O 1
ATOM 2221 N N . ASN B 1 112 ? -5.43 -19.75 6.074 1 87 112 ASN B N 1
ATOM 2222 C CA . ASN B 1 112 ? -5.613 -20.438 4.801 1 87 112 ASN B CA 1
ATOM 2223 C C . ASN B 1 112 ? -6.32 -19.562 3.777 1 87 112 ASN B C 1
ATOM 2225 O O . ASN B 1 112 ? -7.152 -18.719 4.141 1 87 112 ASN B O 1
ATOM 2229 N N . THR B 1 113 ? -5.926 -19.797 2.59 1 88.75 113 THR B N 1
ATOM 2230 C CA . THR B 1 113 ? -6.637 -19.109 1.517 1 88.75 113 THR B CA 1
ATOM 2231 C C . THR B 1 113 ? -8.094 -19.562 1.452 1 88.75 113 THR B C 1
ATOM 2233 O O . THR B 1 113 ? -8.375 -20.766 1.525 1 88.75 113 THR B O 1
ATOM 2236 N N . SER B 1 114 ? -8.945 -18.656 1.359 1 85.81 114 SER B N 1
ATOM 2237 C CA . SER B 1 114 ? -10.359 -18.969 1.221 1 85.81 114 SER B CA 1
ATOM 2238 C C . SER B 1 114 ? -10.648 -19.641 -0.116 1 85.81 114 SER B C 1
ATOM 2240 O O . SER B 1 114 ? -10.258 -19.141 -1.17 1 85.81 114 SER B O 1
ATOM 2242 N N . PRO B 1 115 ? -11.398 -20.734 -0.048 1 87.56 115 PRO B N 1
ATOM 2243 C CA . PRO B 1 115 ? -11.742 -21.422 -1.3 1 87.56 115 PRO B CA 1
ATOM 2244 C C . PRO B 1 115 ? -12.562 -20.547 -2.242 1 87.56 115 PRO B C 1
ATOM 2246 O O . PRO B 1 115 ? -12.617 -20.812 -3.445 1 87.56 115 PRO B O 1
ATOM 2249 N N . ARG B 1 116 ? -13.086 -19.469 -1.812 1 85.31 116 ARG B N 1
ATOM 2250 C CA . ARG B 1 116 ? -13.875 -18.562 -2.645 1 85.31 116 ARG B CA 1
ATOM 2251 C C . ARG B 1 116 ? -13.008 -17.922 -3.725 1 85.31 116 ARG B C 1
ATOM 2253 O O . ARG B 1 116 ? -13.508 -17.516 -4.77 1 85.31 116 ARG B O 1
ATOM 2260 N N . CYS B 1 117 ? -11.727 -17.953 -3.477 1 87.38 117 CYS B N 1
ATOM 2261 C CA . CYS B 1 117 ? -10.812 -17.297 -4.402 1 87.38 117 CYS B CA 1
ATOM 2262 C C . CYS B 1 117 ? -10.383 -18.25 -5.508 1 87.38 117 CYS B C 1
ATOM 2264 O O . CYS B 1 117 ? -9.867 -17.812 -6.543 1 87.38 117 CYS B O 1
ATOM 2266 N N . PHE B 1 118 ? -10.633 -19.484 -5.336 1 89.31 118 PHE B N 1
ATOM 2267 C CA . PHE B 1 118 ? -10 -20.5 -6.176 1 89.31 118 PHE B CA 1
ATOM 2268 C C . PHE B 1 118 ? -10.531 -20.422 -7.602 1 89.31 118 PHE B C 1
ATOM 2270 O O . PHE B 1 118 ? -9.773 -20.594 -8.562 1 89.31 118 PHE B O 1
ATOM 2277 N N . PRO B 1 119 ? -11.766 -20.141 -7.801 1 85.25 119 PRO B N 1
ATOM 2278 C CA . PRO B 1 119 ? -12.219 -20.016 -9.188 1 85.25 119 PRO B CA 1
ATOM 2279 C C . PRO B 1 119 ? -11.477 -18.922 -9.961 1 85.25 119 PRO B C 1
ATOM 2281 O O . PRO B 1 119 ? -11.273 -19.047 -11.164 1 85.25 119 PRO B O 1
ATOM 2284 N N . ALA B 1 120 ? -11.055 -17.953 -9.258 1 83.25 120 ALA B N 1
ATOM 2285 C CA . ALA B 1 120 ? -10.344 -16.844 -9.898 1 83.25 120 ALA B CA 1
ATOM 2286 C C . ALA B 1 120 ? -8.883 -17.203 -10.156 1 83.25 120 ALA B C 1
ATOM 2288 O O . ALA B 1 120 ? -8.242 -16.625 -11.031 1 83.25 120 ALA B O 1
ATOM 2289 N N . VAL B 1 121 ? -8.422 -18.141 -9.43 1 86.81 121 VAL B N 1
ATOM 2290 C CA . VAL B 1 121 ? -6.992 -18.406 -9.43 1 86.81 121 VAL B CA 1
ATOM 2291 C C . VAL B 1 121 ? -6.703 -19.672 -10.227 1 86.81 121 VAL B C 1
ATOM 2293 O O . VAL B 1 121 ? -5.609 -19.844 -10.766 1 86.81 121 VAL B O 1
ATOM 2296 N N . MET B 1 122 ? -7.555 -20.594 -10.227 1 81.75 122 MET B N 1
ATOM 2297 C CA . MET B 1 122 ? -7.359 -21.922 -10.789 1 81.75 122 MET B CA 1
ATOM 2298 C C . MET B 1 122 ? -7.195 -21.859 -12.297 1 81.75 122 MET B C 1
ATOM 2300 O O . MET B 1 122 ? -6.461 -22.656 -12.883 1 81.75 122 MET B O 1
ATOM 2304 N N . HIS B 1 123 ? -7.84 -20.922 -12.883 1 77.81 123 HIS B N 1
ATOM 2305 C CA . HIS B 1 123 ? -7.789 -20.828 -14.336 1 77.81 123 HIS B CA 1
ATOM 2306 C C . HIS B 1 123 ? -7.215 -19.484 -14.789 1 77.81 123 HIS B C 1
ATOM 2308 O O . HIS B 1 123 ? -7.879 -18.734 -15.492 1 77.81 123 HIS B O 1
ATOM 2314 N N . VAL B 1 124 ? -5.949 -19.406 -14.523 1 78.06 124 VAL B N 1
ATOM 2315 C CA . VAL B 1 124 ? -5.34 -18.109 -14.805 1 78.06 124 VAL B CA 1
ATOM 2316 C C . VAL B 1 124 ? -5.18 -17.922 -16.312 1 78.06 124 VAL B C 1
ATOM 2318 O O . VAL B 1 124 ? -5.121 -16.781 -16.797 1 78.06 124 VAL B O 1
ATOM 2321 N N . ASP B 1 125 ? -5.215 -19.047 -16.984 1 76.25 125 ASP B N 1
ATOM 2322 C CA . ASP B 1 125 ? -5.16 -18.969 -18.438 1 76.25 125 ASP B CA 1
ATOM 2323 C C . ASP B 1 125 ? -6.418 -18.312 -19 1 76.25 125 ASP B C 1
ATOM 2325 O O . ASP B 1 125 ? -6.398 -17.766 -20.109 1 76.25 125 ASP B O 1
ATOM 2329 N N . ALA B 1 126 ? -7.422 -18.344 -18.25 1 77.62 126 ALA B N 1
ATOM 2330 C CA . ALA B 1 126 ? -8.695 -17.766 -18.688 1 77.62 126 ALA B CA 1
ATOM 2331 C C . ALA B 1 126 ? -9.086 -16.578 -17.797 1 77.62 126 ALA B C 1
ATOM 2333 O O . ALA B 1 126 ? -10.25 -16.188 -17.766 1 77.62 126 ALA B O 1
ATOM 2334 N N . ILE B 1 127 ? -8.156 -16.062 -17.141 1 80.56 127 ILE B N 1
ATOM 2335 C CA . ILE B 1 127 ? -8.453 -15.062 -16.109 1 80.56 127 ILE B CA 1
ATOM 2336 C C . ILE B 1 127 ? -9.031 -13.812 -16.766 1 80.56 127 ILE B C 1
ATOM 2338 O O . ILE B 1 127 ? -9.852 -13.117 -16.172 1 80.56 127 ILE B O 1
ATOM 2342 N N . THR B 1 128 ? -8.594 -13.562 -17.922 1 80 128 THR B N 1
ATOM 2343 C CA . THR B 1 128 ? -9.07 -12.367 -18.625 1 80 128 THR B CA 1
ATOM 2344 C C . THR B 1 128 ? -10.539 -12.508 -19 1 80 128 THR B C 1
ATOM 2346 O O . THR B 1 128 ? -11.195 -11.523 -19.359 1 80 128 THR B O 1
ATOM 2349 N N . GLU B 1 129 ? -11.039 -13.711 -18.875 1 84.25 129 GLU B N 1
ATOM 2350 C CA . GLU B 1 129 ? -12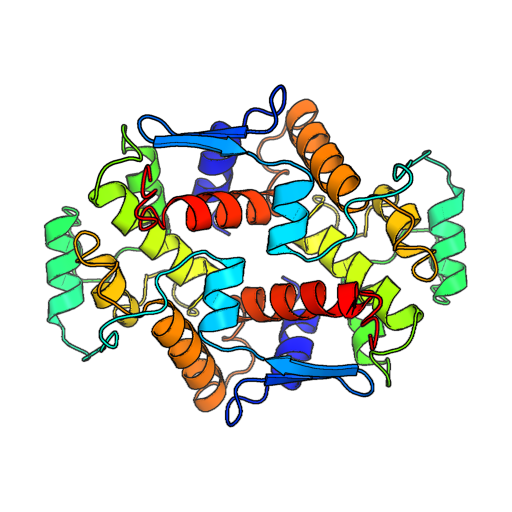.445 -13.953 -19.188 1 84.25 129 GLU B CA 1
ATOM 2351 C C . GLU B 1 129 ? -13.305 -13.906 -17.938 1 84.25 129 GLU B C 1
ATOM 2353 O O . GLU B 1 129 ? -14.508 -14.172 -17.984 1 84.25 129 GLU B O 1
ATOM 2358 N N . THR B 1 130 ? -12.648 -13.523 -16.906 1 86.69 130 THR B N 1
ATOM 2359 C CA . THR B 1 130 ? -13.359 -13.477 -15.625 1 86.69 130 THR B CA 1
ATOM 2360 C C . THR B 1 130 ? -13.266 -12.078 -15.016 1 86.69 130 THR B C 1
ATOM 2362 O O . THR B 1 130 ? -12.219 -11.43 -15.078 1 86.69 130 THR B O 1
ATOM 2365 N N . ASN B 1 131 ? -14.359 -11.719 -14.508 1 91.56 131 ASN B N 1
ATOM 2366 C CA . ASN B 1 131 ? -14.406 -10.414 -13.852 1 91.56 131 ASN B CA 1
ATOM 2367 C C . ASN B 1 131 ? -13.898 -10.492 -12.414 1 91.56 131 ASN B C 1
ATOM 2369 O O . ASN B 1 131 ? -14.688 -10.406 -11.469 1 91.56 131 ASN B O 1
ATOM 2373 N N . VAL B 1 132 ? -12.648 -10.484 -12.297 1 90.31 132 VAL B N 1
ATOM 2374 C CA . VAL B 1 132 ? -12.016 -10.617 -10.992 1 90.31 132 VAL B CA 1
ATOM 2375 C C . VAL B 1 132 ? -12.266 -9.367 -10.156 1 90.31 132 VAL B C 1
ATOM 2377 O O . VAL B 1 132 ? -12.414 -9.438 -8.938 1 90.31 132 VAL B O 1
ATOM 2380 N N . CYS B 1 133 ? -12.383 -8.242 -10.797 1 92 133 CYS B N 1
ATOM 2381 C CA . CYS B 1 133 ? -12.641 -6.996 -10.086 1 92 133 CYS B CA 1
ATOM 2382 C C . CYS B 1 133 ? -14 -7.035 -9.398 1 92 133 CYS B C 1
ATOM 2384 O O . CYS B 1 133 ? -14.117 -6.645 -8.234 1 92 133 CYS B O 1
ATOM 2386 N N . GLN B 1 134 ? -14.992 -7.496 -10.156 1 92.56 134 GLN B N 1
ATOM 2387 C CA . GLN B 1 134 ? -16.312 -7.602 -9.547 1 92.56 134 GLN B CA 1
ATOM 2388 C C . GLN B 1 134 ? -16.297 -8.594 -8.383 1 92.56 134 GLN B C 1
ATOM 2390 O O . GLN B 1 134 ? -17.016 -8.414 -7.398 1 92.56 134 GLN B O 1
ATOM 2395 N N . PHE B 1 135 ? -15.57 -9.641 -8.508 1 91.25 135 PHE B N 1
ATOM 2396 C CA . PHE B 1 135 ? -15.438 -10.602 -7.422 1 91.25 135 PHE B CA 1
ATOM 2397 C C . PHE B 1 135 ? -14.922 -9.922 -6.156 1 91.25 135 PHE B C 1
ATOM 2399 O O . PHE B 1 135 ? -15.438 -10.156 -5.062 1 91.25 135 PHE B O 1
ATOM 2406 N N . VAL B 1 136 ? -13.883 -9.109 -6.316 1 89.88 136 VAL B N 1
ATOM 2407 C CA . VAL B 1 136 ? -13.289 -8.406 -5.18 1 89.88 136 VAL B CA 1
ATOM 2408 C C . VAL B 1 136 ? -14.344 -7.523 -4.516 1 89.88 136 VAL B C 1
ATOM 2410 O O . VAL B 1 136 ? -14.469 -7.512 -3.289 1 89.88 136 VAL B O 1
ATOM 2413 N N . VAL B 1 137 ? -15.094 -6.852 -5.32 1 90.69 137 VAL B N 1
ATOM 2414 C CA . VAL B 1 137 ? -16.141 -5.969 -4.797 1 90.69 137 VAL B CA 1
ATOM 2415 C C . VAL B 1 137 ? -17.188 -6.793 -4.059 1 90.69 137 VAL B C 1
ATOM 2417 O O . VAL B 1 137 ? -17.656 -6.402 -2.984 1 90.69 137 VAL B O 1
ATOM 2420 N N . ASP B 1 138 ? -17.547 -7.914 -4.602 1 88.56 138 ASP B N 1
ATOM 2421 C CA . ASP B 1 138 ? -18.531 -8.781 -3.971 1 88.56 138 ASP B CA 1
ATOM 2422 C C . ASP B 1 138 ? -18.031 -9.297 -2.623 1 88.56 138 ASP B C 1
ATOM 2424 O O . ASP B 1 138 ? -18.812 -9.43 -1.675 1 88.56 138 ASP B O 1
ATOM 2428 N N . GLN B 1 139 ? -16.781 -9.625 -2.619 1 86.38 139 GLN B N 1
ATOM 2429 C CA . GLN B 1 139 ? -16.219 -10.094 -1.358 1 86.38 139 GLN B CA 1
ATOM 2430 C C . GLN B 1 139 ? -16.219 -8.984 -0.308 1 86.38 139 GLN B C 1
ATOM 2432 O O . GLN B 1 139 ? -16.422 -9.25 0.879 1 86.38 139 GLN B O 1
ATOM 2437 N N . LEU B 1 140 ? -15.938 -7.836 -0.747 1 85.94 140 LEU B N 1
ATOM 2438 C CA . LEU B 1 140 ? -15.984 -6.691 0.157 1 85.94 140 LEU B CA 1
ATOM 2439 C C . LEU B 1 140 ? -17.391 -6.504 0.728 1 85.94 140 LEU B C 1
ATOM 2441 O O . LEU B 1 140 ? -17.547 -6.316 1.936 1 85.94 140 LEU B O 1
ATOM 2445 N N . LYS B 1 141 ? -18.328 -6.559 -0.104 1 85.5 141 LYS B N 1
ATOM 2446 C CA . LYS B 1 141 ? -19.703 -6.414 0.326 1 85.5 141 LYS B CA 1
ATOM 2447 C C . LYS B 1 141 ? -20.109 -7.523 1.294 1 85.5 141 LYS B C 1
ATOM 2449 O O . LYS B 1 141 ? -20.797 -7.273 2.283 1 85.5 141 LYS B O 1
ATOM 2454 N N . LEU B 1 142 ? -19.688 -8.695 0.976 1 81.31 142 LEU B N 1
ATOM 2455 C CA . LEU B 1 142 ? -19.984 -9.836 1.834 1 81.31 142 LEU B CA 1
ATOM 2456 C C . LEU B 1 142 ? -19.375 -9.656 3.217 1 81.31 142 LEU B C 1
ATOM 2458 O O . LEU B 1 142 ? -19.984 -10.016 4.227 1 81.31 142 LEU B O 1
ATOM 2462 N N . ALA B 1 143 ? -18.156 -9.156 3.215 1 77.94 143 ALA B N 1
ATOM 2463 C CA . ALA B 1 143 ? -17.469 -8.93 4.484 1 77.94 143 ALA B CA 1
ATOM 2464 C C . ALA B 1 143 ? -18.219 -7.918 5.344 1 77.94 143 ALA B C 1
ATOM 2466 O O . ALA B 1 143 ? -18.219 -8.023 6.574 1 77.94 143 ALA B O 1
ATOM 2467 N N . PHE B 1 144 ? -18.859 -7.047 4.727 1 77.31 144 PHE B N 1
ATOM 2468 C CA . PHE B 1 144 ? -19.562 -6.004 5.453 1 77.31 144 PHE B CA 1
ATOM 2469 C C . PHE B 1 144 ? -20.984 -6.449 5.785 1 77.31 144 PHE B C 1
ATOM 2471 O O . PHE B 1 144 ? -21.578 -5.969 6.754 1 77.31 144 PHE B O 1
ATOM 2478 N N . ALA B 1 145 ? -21.5 -7.254 4.895 1 70.88 145 ALA B N 1
ATOM 2479 C CA . ALA B 1 145 ? -22.828 -7.777 5.211 1 70.88 145 ALA B CA 1
ATOM 2480 C C . ALA B 1 145 ? -22.766 -8.75 6.387 1 70.88 145 ALA B C 1
ATOM 2482 O O . ALA B 1 145 ? -23.703 -8.82 7.188 1 70.88 145 ALA B O 1
ATOM 2483 N N . GLY B 1 146 ? -21.781 -9.578 6.363 1 61.03 146 GLY B N 1
ATOM 2484 C CA . GLY B 1 146 ? -21.641 -10.586 7.41 1 61.03 146 GLY B CA 1
ATOM 2485 C C . GLY B 1 146 ? -21.016 -10.039 8.68 1 61.03 146 GLY B C 1
ATOM 2486 O O . GLY B 1 146 ? -21 -10.719 9.711 1 61.03 146 GLY B O 1
ATOM 2487 N N . ALA B 1 147 ? -20.078 -9.195 8.492 1 54.16 147 ALA B N 1
ATOM 2488 C CA . ALA B 1 147 ? -19.156 -8.82 9.555 1 54.16 147 ALA B CA 1
ATOM 2489 C C . ALA B 1 147 ? -19.906 -8.336 10.789 1 54.16 147 ALA B C 1
ATOM 2491 O O . ALA B 1 147 ? -20.328 -7.18 10.859 1 54.16 147 ALA B O 1
ATOM 2492 N N . GLY B 1 148 ? -20.75 -9.125 11.117 1 46.59 148 GLY B N 1
ATOM 2493 C CA . GLY B 1 148 ? -21 -8.836 12.523 1 46.59 148 GLY B CA 1
ATOM 2494 C C . GLY B 1 148 ? -19.734 -8.445 13.281 1 46.59 148 GLY B C 1
ATOM 2495 O O . GLY B 1 148 ? -19.781 -7.59 14.164 1 46.59 148 GLY B O 1
ATOM 2496 N N . ASP B 1 149 ? -18.656 -9.273 13.031 1 46.88 149 ASP B N 1
ATOM 2497 C CA . ASP B 1 149 ? -17.469 -9.109 13.852 1 46.88 149 ASP B CA 1
ATOM 2498 C C . ASP B 1 149 ? -16.469 -8.148 13.203 1 46.88 149 ASP B C 1
ATOM 2500 O O . ASP B 1 149 ? -15.945 -8.43 12.125 1 46.88 149 ASP B O 1
ATOM 2504 N N . LYS B 1 150 ? -16.625 -6.969 13.359 1 48.72 150 LYS B N 1
ATOM 2505 C CA . LYS B 1 150 ? -15.883 -5.75 13.023 1 48.72 150 LYS B CA 1
ATOM 2506 C C . LYS B 1 150 ? -14.383 -6.012 12.961 1 48.72 150 LYS B C 1
ATOM 2508 O O . LYS B 1 150 ? -13.633 -5.219 12.383 1 48.72 150 LYS B O 1
ATOM 2513 N N . ASN B 1 151 ? -13.906 -7.059 13.617 1 49.59 151 ASN B N 1
ATOM 2514 C CA . ASN B 1 151 ? -12.469 -7.297 13.727 1 49.59 151 ASN B CA 1
ATOM 2515 C C . ASN B 1 151 ? -11.922 -8.008 12.492 1 49.59 151 ASN B C 1
ATOM 2517 O O . ASN B 1 151 ? -10.703 -8.094 12.312 1 49.59 151 ASN B O 1
ATOM 2521 N N . ALA B 1 152 ? -12.797 -8.734 11.789 1 48.66 152 ALA B N 1
ATOM 2522 C CA . ALA B 1 152 ? -12.32 -9.617 10.727 1 48.66 152 ALA B CA 1
ATOM 2523 C C . ALA B 1 152 ? -12.008 -8.82 9.461 1 48.66 152 ALA B C 1
ATOM 2525 O O . ALA B 1 152 ? -11.375 -9.336 8.531 1 48.66 152 ALA B O 1
ATOM 2526 N N . VAL B 1 153 ? -12.492 -7.68 9.258 1 48.66 153 VAL B N 1
ATOM 2527 C CA . VAL B 1 153 ? -12.547 -7.047 7.945 1 48.66 153 VAL B CA 1
ATOM 2528 C C . VAL B 1 153 ? -11.234 -6.309 7.676 1 48.66 153 VAL B C 1
ATOM 2530 O O . VAL B 1 153 ? -11.203 -5.074 7.66 1 48.66 153 VAL B O 1
ATOM 2533 N N . CYS B 1 154 ? -10.148 -6.777 8.18 1 49.81 154 CYS B N 1
ATOM 2534 C CA . CYS B 1 154 ? -8.961 -5.93 8.055 1 49.81 154 CYS B CA 1
ATOM 2535 C C . CYS B 1 154 ? -8.539 -5.797 6.602 1 49.81 154 CYS B C 1
ATOM 2537 O O . CYS B 1 154 ? -8.164 -4.711 6.152 1 49.81 154 CYS B O 1
ATOM 2539 N N . CYS B 1 155 ? -8.586 -6.848 5.828 1 51.25 155 CYS B N 1
ATOM 2540 C CA . CYS B 1 155 ? -7.707 -6.867 4.664 1 51.25 155 CYS B CA 1
ATOM 2541 C C . CYS B 1 155 ? -8.336 -6.133 3.486 1 51.25 155 CYS B C 1
ATOM 2543 O O . CYS B 1 155 ? -7.656 -5.395 2.775 1 51.25 155 CYS B O 1
ATOM 2545 N N . CYS B 1 156 ? -9.594 -6.129 3.328 1 63.84 156 CYS B N 1
ATOM 2546 C CA . CYS B 1 156 ? -10.227 -5.414 2.225 1 63.84 156 CYS B CA 1
ATOM 2547 C C . CYS B 1 156 ? -10.18 -3.906 2.451 1 63.84 156 CYS B C 1
ATOM 2549 O O . CYS B 1 156 ? -10.422 -3.129 1.527 1 63.84 156 CYS B O 1
ATOM 2551 N N . VAL B 1 157 ? -9.562 -3.666 3.438 1 76.69 157 VAL B N 1
ATOM 2552 C CA . VAL B 1 157 ? -9.523 -2.266 3.848 1 76.69 157 VAL B CA 1
ATOM 2553 C C . VAL B 1 157 ? -8.43 -1.533 3.084 1 76.69 157 VAL B C 1
ATOM 2555 O O . VAL B 1 157 ? -8.531 -0.331 2.83 1 76.69 157 VAL B O 1
ATOM 2558 N N . MET B 1 158 ? -7.598 -2.365 2.529 1 82.44 158 MET B N 1
ATOM 2559 C CA . MET B 1 158 ? -6.496 -1.758 1.784 1 82.44 158 MET B CA 1
ATOM 2560 C C . MET B 1 158 ? -7.008 -1.066 0.525 1 82.44 158 MET B C 1
ATOM 2562 O O . MET B 1 158 ? -6.594 0.052 0.214 1 82.44 158 MET B O 1
ATOM 2566 N N . HIS B 1 159 ? -7.828 -1.755 -0.135 1 87.44 159 HIS B N 1
ATOM 2567 C CA . HIS B 1 159 ? -8.383 -1.136 -1.334 1 87.44 159 HIS B CA 1
ATOM 2568 C C . HIS B 1 159 ? -9.133 0.148 -0.995 1 87.44 159 HIS B C 1
ATOM 2570 O O . HIS B 1 159 ? -9.094 1.116 -1.758 1 87.44 159 HIS B O 1
ATOM 2576 N N . LEU B 1 160 ? -9.844 0.108 0.139 1 89.19 160 LEU B N 1
ATOM 2577 C CA . LEU B 1 160 ? -10.586 1.292 0.554 1 89.19 160 LEU B CA 1
ATOM 2578 C C . LEU B 1 160 ? -9.641 2.441 0.882 1 89.19 160 LEU B C 1
ATOM 2580 O O . LEU B 1 160 ? -9.914 3.594 0.535 1 89.19 160 LEU B O 1
ATOM 2584 N N . VAL B 1 161 ? -8.547 2.088 1.467 1 87.56 161 VAL B N 1
ATOM 2585 C CA . VAL B 1 161 ? -7.555 3.092 1.842 1 87.56 161 VAL B CA 1
ATOM 2586 C C . VAL B 1 161 ? -6.938 3.705 0.586 1 87.56 161 VAL B C 1
ATOM 2588 O O . VAL B 1 161 ? -6.777 4.926 0.5 1 87.56 161 VAL B O 1
ATOM 2591 N N . VAL B 1 162 ? -6.598 2.883 -0.319 1 89.44 162 VAL B N 1
ATOM 2592 C CA . VAL B 1 162 ? -6.016 3.379 -1.562 1 89.44 162 VAL B CA 1
ATOM 2593 C C . VAL B 1 162 ? -7.039 4.234 -2.307 1 89.44 162 VAL B C 1
ATOM 2595 O O . VAL B 1 162 ? -6.703 5.293 -2.842 1 89.44 162 VAL B O 1
ATOM 2598 N N . SER B 1 163 ? -8.312 3.77 -2.35 1 89.38 163 SER B N 1
ATOM 2599 C CA . SER B 1 163 ? -9.375 4.516 -3.016 1 89.38 163 SER B CA 1
ATOM 2600 C C . SER B 1 163 ? -9.555 5.895 -2.391 1 89.38 163 SER B C 1
ATOM 2602 O O . SER B 1 163 ? -9.727 6.887 -3.102 1 89.38 163 SER B O 1
ATOM 2604 N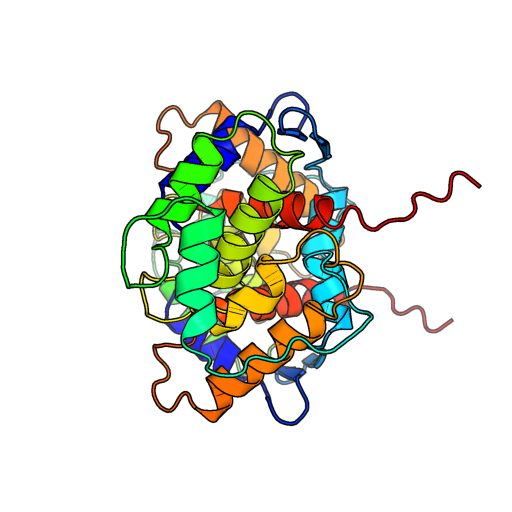 N . LEU B 1 164 ? -9.516 5.922 -1.091 1 88.88 164 LEU B N 1
ATOM 2605 C CA . LEU B 1 164 ? -9.656 7.191 -0.392 1 88.88 164 LEU B CA 1
ATOM 2606 C C . LEU B 1 164 ? -8.469 8.102 -0.67 1 88.88 164 LEU B C 1
ATOM 2608 O O . LEU B 1 164 ? -8.641 9.289 -0.96 1 88.88 164 LEU B O 1
ATOM 2612 N N . THR B 1 165 ? -7.305 7.551 -0.646 1 87.94 165 THR B N 1
ATOM 2613 C CA . THR B 1 165 ? -6.102 8.344 -0.885 1 87.94 165 THR B CA 1
ATOM 2614 C C . THR B 1 165 ? -6.105 8.922 -2.297 1 87.94 165 THR B C 1
ATOM 2616 O O . THR B 1 165 ? -5.762 10.086 -2.496 1 87.94 165 THR B O 1
ATOM 2619 N N . CYS B 1 166 ? -6.461 8.133 -3.205 1 84.06 166 CYS B N 1
ATOM 2620 C CA . CYS B 1 166 ? -6.52 8.555 -4.602 1 84.06 166 CYS B CA 1
ATOM 2621 C C . CYS B 1 166 ? -7.543 9.664 -4.793 1 84.06 166 CYS B C 1
ATOM 2623 O O . CYS B 1 166 ? -7.426 10.469 -5.719 1 84.06 166 CYS B O 1
ATOM 2625 N N . SER B 1 167 ? -8.469 9.562 -4.02 1 79.94 167 SER B N 1
ATOM 2626 C CA . SER B 1 167 ? -9.539 10.547 -4.141 1 79.94 167 SER B CA 1
ATOM 2627 C C . SER B 1 167 ? -9.125 11.891 -3.551 1 79.94 167 SER B C 1
ATOM 2629 O O . SER B 1 167 ? -9.719 12.922 -3.865 1 79.94 167 SER B O 1
ATOM 2631 N N . LEU B 1 168 ? -8.211 11.773 -2.477 1 73.06 168 LEU B N 1
ATOM 2632 C CA . LEU B 1 168 ? -7.773 13.008 -1.843 1 73.06 168 LEU B CA 1
ATOM 2633 C C . LEU B 1 168 ? -7.062 13.914 -2.846 1 73.06 168 LEU B C 1
ATOM 2635 O O . LEU B 1 168 ? -7.066 15.141 -2.695 1 73.06 168 LEU B O 1
ATOM 2639 N N . SER B 1 169 ? -6.152 13.195 -3.643 1 56.47 169 SER B N 1
ATOM 2640 C CA . SER B 1 169 ? -5.516 14.039 -4.652 1 56.47 169 SER B CA 1
ATOM 2641 C C . SER B 1 169 ? -6.547 14.844 -5.43 1 56.47 169 SER B C 1
ATOM 2643 O O . SER B 1 169 ? -7.27 14.305 -6.266 1 56.47 169 SER B O 1
ATOM 2645 N N . LEU B 1 170 ? -7.469 15.391 -4.723 1 48.03 170 LEU B N 1
ATOM 2646 C CA . LEU B 1 170 ? -8.164 16.609 -5.109 1 48.03 170 LEU B CA 1
ATOM 2647 C C . LEU B 1 170 ? -7.539 17.219 -6.363 1 48.03 170 LEU B C 1
ATOM 2649 O O . LEU B 1 170 ? -7.992 18.266 -6.848 1 48.03 170 LEU B O 1
ATOM 2653 N N . PHE B 1 171 ? -6.375 17.172 -6.488 1 42.81 171 PHE B N 1
ATOM 2654 C CA . PHE B 1 171 ? -5.695 18.125 -7.355 1 42.81 171 PHE B CA 1
ATOM 2655 C C . PHE B 1 171 ? -6.281 18.078 -8.758 1 42.81 171 PHE B C 1
ATOM 2657 O O . PHE B 1 171 ? -5.711 18.656 -9.688 1 42.81 171 PHE B O 1
ATOM 2664 N N . HIS B 1 172 ? -6.984 17.062 -9.07 1 40.12 172 HIS B N 1
ATOM 2665 C CA . HIS B 1 172 ? -7.582 17.422 -10.352 1 40.12 172 HIS B CA 1
ATOM 2666 C C . HIS B 1 172 ? -8.156 18.828 -10.328 1 40.12 172 HIS B C 1
ATOM 2668 O O . HIS B 1 172 ? -8.914 19.172 -9.422 1 40.12 172 HIS B O 1
ATOM 2674 N N . SER B 1 173 ? -7.578 19.859 -10.789 1 34.34 173 SER B N 1
ATOM 2675 C CA . SER B 1 173 ? -8.344 20.719 -11.68 1 34.34 173 SER B CA 1
ATOM 2676 C C . SER B 1 173 ? -9.477 19.953 -12.352 1 34.34 173 SER B C 1
ATOM 2678 O O . SER B 1 173 ? -9.234 19.062 -13.172 1 34.34 173 SER B O 1
ATOM 2680 N N . PHE B 1 174 ? -10.469 19.188 -11.859 1 27.53 174 PHE B N 1
ATOM 2681 C CA . PHE B 1 174 ? -11.633 19.172 -12.742 1 27.53 174 PHE B CA 1
ATOM 2682 C C . PHE B 1 174 ? -11.664 20.422 -13.617 1 27.53 174 PHE B C 1
ATOM 2684 O O . PHE B 1 174 ? -11.836 21.531 -13.117 1 27.53 174 PHE B O 1
ATOM 2691 N N . SER B 1 175 ? -10.891 20.766 -14.461 1 25.3 175 SER B N 1
ATOM 2692 C CA . SER B 1 175 ? -11.367 21.609 -15.555 1 25.3 175 SER B CA 1
ATOM 2693 C C . SER B 1 175 ? -12.766 21.188 -15.992 1 25.3 175 SER B C 1
ATOM 2695 O O . SER B 1 175 ? -12.984 20.047 -16.391 1 25.3 175 SER B O 1
ATOM 2697 N N . SER B 1 176 ? -13.914 21.547 -15.391 1 22.98 176 SER B N 1
ATOM 2698 C CA . SER B 1 176 ? -15.031 22.016 -16.188 1 22.98 176 SER B CA 1
ATOM 2699 C C . SER B 1 176 ? -14.547 22.594 -17.516 1 22.98 176 SER B C 1
ATOM 2701 O O . SER B 1 176 ? -15.234 23.422 -18.125 1 22.98 176 SER B O 1
ATOM 2703 N N . SER B 1 177 ? -13.523 22.297 -18.359 1 20.64 177 SER B N 1
ATOM 2704 C CA . SER B 1 177 ? -14.078 22.656 -19.656 1 20.64 177 SER B CA 1
ATOM 2705 C C . SER B 1 177 ? -15.211 21.719 -20.062 1 20.64 177 SER B C 1
ATOM 2707 O O . SER B 1 177 ? -15.164 20.516 -19.766 1 20.64 177 SER B O 1
#

Foldseek 3Di:
DDLVLLLVLLVQADLVQQWRQDPPLGTFHQALVLCCVVVVFAAAAAEQDDDPDLVLQVLVCVVQVNPDSAADFLVRLVVSLVPDPDCPDLSNQLSVQQNCCCQAQQHWPDRGRDSSCRSCRVPSVCNNNYRVSRSSSVSLSVCSVPPPPSRTNRRNSRSSVVSVVVCVVVVPPPPPD/DDLVLLLVLLVQADLVQQWRQDPPLGTFHRALVLCCVVVVFAQAAAEQDDDPDLVLQVLVCVVQVNPDSAADFLVRLVVSLVPDPDCVDLSNQLSVQQNCCCAAQQHWPDRGRDSSCRSCRVPVVCNNNYRVSRSSSVSLSVCSVPPPPSRTNRRNSRSSVVSVVVSVCVPPPPPPD

Solvent-accessible surface area (backbone atoms only — not comparable to full-atom values): 18836 Å² total; per-residue (Å²): 129,58,66,63,47,40,49,54,55,54,70,29,46,39,62,90,78,31,24,37,52,41,49,82,64,42,76,43,74,52,41,32,67,50,43,20,64,47,37,30,42,34,65,41,66,42,78,61,66,64,64,96,45,78,55,53,37,56,49,51,22,58,78,68,71,45,94,59,90,59,48,60,35,51,68,54,38,40,50,48,52,70,67,47,76,43,59,56,37,63,66,36,48,19,38,49,45,47,49,47,34,37,60,37,40,51,30,58,83,54,68,41,43,59,68,68,51,40,65,62,26,74,41,47,90,50,29,69,49,23,13,52,16,46,38,40,42,48,44,44,34,47,46,63,70,60,40,76,56,77,79,49,57,53,26,42,36,50,55,52,50,38,51,51,46,30,50,65,42,51,65,57,74,73,66,84,119,130,58,67,64,48,40,49,52,54,54,72,28,44,38,61,92,78,30,25,37,53,40,48,83,64,43,76,42,74,51,42,30,67,49,42,20,62,46,37,29,42,34,65,41,66,41,76,61,65,63,64,94,46,79,54,51,38,56,50,50,21,59,78,68,69,45,95,57,89,58,50,59,35,54,66,55,38,38,50,48,53,69,67,45,80,42,61,58,38,63,65,36,47,20,38,49,46,47,47,47,37,36,58,37,41,50,30,60,81,56,66,40,43,58,66,66,50,39,66,61,25,74,41,49,90,51,32,72,49,23,12,51,15,48,39,38,41,51,44,44,34,47,46,62,71,61,41,74,57,75,79,48,58,52,24,41,37,48,56,52,50,37,50,51,45,29,58,60,42,52,66,60,71,72,67,80,116